Protein AF-0000000065831697 (afdb_homodimer)

Structure (mmCIF, N/CA/C/O backbone):
data_AF-0000000065831697-model_v1
#
loop_
_entity.id
_entity.type
_entity.pdbx_description
1 polymer 'CRISPR system Cmr subunit Cmr5'
#
loop_
_atom_site.group_PDB
_atom_site.id
_atom_site.type_symbol
_atom_site.label_atom_id
_atom_site.label_alt_id
_atom_site.label_comp_id
_atom_site.label_asym_id
_atom_site.label_entity_id
_atom_site.label_seq_id
_atom_site.pdbx_PDB_ins_code
_atom_site.Cartn_x
_atom_site.Cartn_y
_atom_site.Cartn_z
_atom_site.occupancy
_atom_site.B_iso_or_equiv
_atom_site.auth_seq_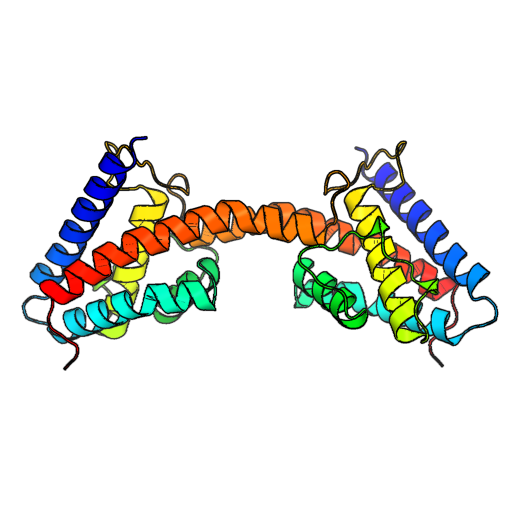id
_atom_site.auth_comp_id
_atom_site.auth_asym_id
_atom_site.auth_atom_id
_atom_site.pdbx_PDB_model_num
ATOM 1 N N . MET A 1 1 ? 15.953 -20.484 8.445 1 56.19 1 MET A N 1
ATOM 2 C CA . MET A 1 1 ? 15.938 -21.375 7.285 1 56.19 1 MET A CA 1
ATOM 3 C C . MET A 1 1 ? 17.141 -21.109 6.391 1 56.19 1 MET A C 1
ATOM 5 O O . MET A 1 1 ? 17.562 -19.969 6.211 1 56.19 1 MET A O 1
ATOM 9 N N . ASP A 1 2 ? 17.844 -22.297 5.938 1 73 2 ASP A N 1
ATOM 10 C CA . ASP A 1 2 ? 19.047 -22.203 5.113 1 73 2 ASP A CA 1
ATOM 11 C C . ASP A 1 2 ? 18.703 -21.797 3.686 1 73 2 ASP A C 1
ATOM 13 O O . ASP A 1 2 ? 17.75 -22.297 3.094 1 73 2 ASP A O 1
ATOM 17 N N . ILE A 1 3 ? 19.359 -20.781 3.199 1 73.94 3 ILE A N 1
ATOM 18 C CA . ILE A 1 3 ? 19.141 -20.219 1.869 1 73.94 3 ILE A CA 1
ATOM 19 C C . ILE A 1 3 ? 19.203 -21.344 0.826 1 73.94 3 ILE A C 1
ATOM 21 O O . ILE A 1 3 ? 18.438 -21.328 -0.142 1 73.94 3 ILE A O 1
ATOM 25 N N . ARG A 1 4 ? 20.016 -22.359 1.025 1 79 4 ARG A N 1
ATOM 26 C CA . ARG A 1 4 ? 20.141 -23.469 0.094 1 79 4 ARG A CA 1
ATOM 27 C C . ARG A 1 4 ? 18.891 -24.328 0.069 1 79 4 ARG A C 1
ATOM 29 O O . ARG A 1 4 ? 18.453 -24.766 -0.996 1 79 4 ARG A O 1
ATOM 36 N N . GLU A 1 5 ? 18.344 -24.438 1.179 1 81.12 5 GLU A N 1
ATOM 37 C CA . GLU A 1 5 ? 17.141 -25.25 1.291 1 81.12 5 GLU A CA 1
ATOM 38 C C . GLU A 1 5 ? 15.938 -24.578 0.621 1 81.12 5 GLU A C 1
ATOM 40 O O . GLU A 1 5 ? 15.164 -25.234 -0.076 1 81.12 5 GLU A O 1
ATOM 45 N N . ILE A 1 6 ? 15.789 -23.312 0.723 1 84.31 6 ILE A N 1
ATOM 46 C CA . ILE A 1 6 ? 14.664 -22.594 0.156 1 84.31 6 ILE A CA 1
ATOM 47 C C . ILE A 1 6 ? 14.773 -22.562 -1.366 1 84.31 6 ILE A C 1
ATOM 49 O O . ILE A 1 6 ? 13.773 -22.703 -2.072 1 84.31 6 ILE A O 1
ATOM 53 N N . GLU A 1 7 ? 16.078 -22.484 -1.872 1 89.56 7 GLU A N 1
ATOM 54 C CA . GLU A 1 7 ? 16.281 -22.5 -3.316 1 89.56 7 GLU A CA 1
ATOM 55 C C . GLU A 1 7 ? 15.906 -23.844 -3.926 1 89.56 7 GLU A C 1
ATOM 57 O O . GLU A 1 7 ? 15.32 -23.891 -5.008 1 89.56 7 GLU A O 1
ATOM 62 N N . GLN A 1 8 ? 16.188 -24.859 -3.223 1 91.44 8 GLN A N 1
ATOM 63 C CA . GLN A 1 8 ? 15.828 -26.203 -3.686 1 91.44 8 GLN A CA 1
ATOM 64 C C . GLN A 1 8 ? 14.312 -26.406 -3.686 1 91.44 8 GLN A C 1
ATOM 66 O O . GLN A 1 8 ? 13.766 -27.031 -4.594 1 91.44 8 GLN A O 1
ATOM 71 N N . GLU A 1 9 ? 13.711 -25.875 -2.699 1 90.69 9 GLU A N 1
ATOM 72 C CA . GLU A 1 9 ? 12.258 -25.984 -2.615 1 90.69 9 GLU A CA 1
ATOM 73 C C . GLU A 1 9 ? 11.586 -25.172 -3.725 1 90.69 9 GLU A C 1
ATOM 75 O O . GLU A 1 9 ? 10.594 -25.625 -4.309 1 90.69 9 GLU A O 1
ATOM 80 N N . ARG A 1 10 ? 12.164 -23.953 -4.027 1 93.81 10 ARG A N 1
ATOM 81 C CA . ARG A 1 10 ? 11.648 -23.141 -5.129 1 93.81 10 ARG A CA 1
ATOM 82 C C . ARG A 1 10 ? 11.773 -23.891 -6.457 1 93.81 10 ARG A C 1
ATOM 84 O O . ARG A 1 10 ? 10.82 -23.922 -7.242 1 93.81 10 ARG A O 1
ATOM 91 N N . ALA A 1 11 ? 12.891 -24.5 -6.574 1 95.38 11 ALA A N 1
ATOM 92 C CA . ALA A 1 11 ? 13.156 -25.25 -7.801 1 95.38 11 ALA A CA 1
ATOM 93 C C . ALA A 1 11 ? 12.203 -26.438 -7.934 1 95.38 11 ALA A C 1
ATOM 95 O O . ALA A 1 11 ? 11.633 -26.672 -9.008 1 95.38 11 ALA A O 1
ATOM 96 N N . SER A 1 12 ? 12.07 -27.125 -6.844 1 95.62 12 SER A N 1
ATOM 97 C CA . SER A 1 12 ? 11.195 -28.281 -6.832 1 95.62 12 SER A CA 1
ATOM 98 C C . SER A 1 12 ? 9.75 -27.891 -7.133 1 95.62 12 SER A C 1
ATOM 100 O O . SER A 1 12 ? 9.078 -28.547 -7.922 1 95.62 12 SER A O 1
ATOM 102 N N . PHE A 1 13 ? 9.266 -26.875 -6.531 1 95.75 13 PHE A N 1
ATOM 103 C CA . PHE A 1 13 ? 7.914 -26.391 -6.746 1 95.75 13 PHE A CA 1
ATOM 104 C C . PHE A 1 13 ? 7.715 -25.953 -8.195 1 95.75 13 PHE A C 1
ATOM 106 O O . PHE A 1 13 ? 6.746 -26.344 -8.844 1 95.75 13 PHE A O 1
ATOM 113 N N . ALA A 1 14 ? 8.648 -25.141 -8.68 1 97.44 14 ALA A N 1
ATOM 114 C CA . ALA A 1 14 ? 8.562 -24.609 -10.047 1 97.44 14 ALA A CA 1
ATOM 115 C C . ALA A 1 14 ? 8.578 -25.75 -11.07 1 97.44 14 ALA A C 1
ATOM 117 O O . ALA A 1 14 ? 7.816 -25.734 -12.031 1 97.44 14 ALA A O 1
ATOM 118 N N . PHE A 1 15 ? 9.445 -26.75 -10.852 1 97.75 15 PHE A N 1
ATOM 119 C CA . PHE A 1 15 ? 9.516 -27.891 -11.742 1 97.75 15 PHE A CA 1
ATOM 120 C C . PHE A 1 15 ? 8.18 -28.625 -11.773 1 97.75 15 PHE A C 1
ATOM 122 O O . PHE A 1 15 ? 7.691 -29 -12.852 1 97.75 15 PHE A O 1
ATOM 129 N N . LYS A 1 16 ? 7.668 -28.781 -10.625 1 97.56 16 LYS A N 1
ATOM 130 C CA . LYS A 1 16 ? 6.41 -29.516 -10.516 1 97.56 16 LYS A CA 1
ATOM 131 C C . LYS A 1 16 ? 5.289 -28.797 -11.266 1 97.56 16 LYS A C 1
ATOM 133 O O . LYS A 1 16 ? 4.574 -29.406 -12.062 1 97.56 16 LYS A O 1
ATOM 138 N N . VAL A 1 17 ? 5.109 -27.5 -11.062 1 97.75 17 VAL A N 1
ATOM 139 C CA . VAL A 1 17 ? 3.963 -26.797 -11.625 1 97.75 17 VAL A CA 1
ATOM 140 C C . VAL A 1 17 ? 4.129 -26.656 -13.141 1 97.75 17 VAL A C 1
ATOM 142 O O . VAL A 1 17 ? 3.154 -26.75 -13.891 1 97.75 17 VAL A O 1
ATOM 145 N N . VAL A 1 18 ? 5.344 -26.484 -13.625 1 98.38 18 VAL A N 1
ATOM 146 C CA . VAL A 1 18 ? 5.582 -26.359 -15.055 1 98.38 18 VAL A CA 1
ATOM 147 C C . VAL A 1 18 ? 5.398 -27.719 -15.727 1 98.38 18 VAL A C 1
ATOM 149 O O . VAL A 1 18 ? 4.836 -27.812 -16.828 1 98.38 18 VAL A O 1
ATOM 152 N N . SER A 1 19 ? 5.867 -28.781 -15.078 1 98.31 19 SER A N 1
ATOM 153 C CA . SER A 1 19 ? 5.66 -30.125 -15.602 1 98.31 19 SER A CA 1
ATOM 154 C C . SER A 1 19 ? 4.176 -30.453 -15.742 1 98.31 19 SER A C 1
ATOM 156 O O . SER A 1 19 ? 3.762 -31.078 -16.719 1 98.31 19 SER A O 1
ATOM 158 N N . ASP A 1 20 ? 3.4 -30.047 -14.766 1 97.69 20 ASP A N 1
ATOM 159 C CA . ASP A 1 20 ? 1.957 -30.25 -14.797 1 97.69 20 ASP A CA 1
ATOM 160 C C . ASP A 1 20 ? 1.33 -29.562 -16 1 97.69 20 ASP A C 1
ATOM 162 O O . ASP A 1 20 ? 0.447 -30.125 -16.656 1 97.69 20 ASP A O 1
ATOM 166 N N . ILE A 1 21 ? 1.755 -28.312 -16.297 1 97.5 21 ILE A N 1
ATOM 167 C CA . ILE A 1 21 ? 1.275 -27.578 -17.469 1 97.5 21 ILE A CA 1
ATOM 168 C C . ILE A 1 21 ? 1.62 -28.344 -18.734 1 97.5 21 ILE A C 1
ATOM 170 O O . ILE A 1 21 ? 0.776 -28.516 -19.625 1 97.5 21 ILE A O 1
ATOM 174 N N . LYS A 1 22 ? 2.82 -28.828 -18.797 1 97.38 22 LYS A N 1
ATOM 175 C CA . LYS A 1 22 ? 3.281 -29.562 -19.969 1 97.38 22 LYS A CA 1
ATOM 176 C C . LYS A 1 22 ? 2.434 -30.812 -20.203 1 97.38 22 LYS A C 1
ATOM 178 O O . LYS A 1 22 ? 1.992 -31.078 -21.328 1 97.38 22 LYS A O 1
ATOM 183 N N . ASP A 1 23 ? 2.217 -31.547 -19.141 1 97.12 23 ASP A N 1
ATOM 184 C CA . ASP A 1 23 ? 1.493 -32.812 -19.234 1 97.12 23 ASP A CA 1
ATOM 185 C C . ASP A 1 23 ? 0.022 -32.594 -19.562 1 97.12 23 ASP A C 1
ATOM 187 O O . ASP A 1 23 ? -0.524 -33.219 -20.469 1 97.12 23 ASP A O 1
ATOM 191 N N . LYS A 1 24 ? -0.625 -31.641 -18.938 1 95.88 24 LYS A N 1
ATOM 192 C CA . LYS A 1 24 ? -2.053 -31.375 -19.094 1 95.88 24 LYS A CA 1
ATOM 193 C C . LYS A 1 24 ? -2.352 -30.797 -20.469 1 95.88 24 LYS A C 1
ATOM 195 O O . LYS A 1 24 ? -3.416 -31.047 -21.047 1 95.88 24 LYS A O 1
ATOM 200 N N . TYR A 1 25 ? -1.412 -30.078 -20.938 1 96.19 25 TYR A N 1
ATOM 201 C CA . TYR A 1 25 ? -1.676 -29.359 -22.188 1 96.19 25 TYR A CA 1
ATOM 202 C C . TYR A 1 25 ? -0.688 -29.781 -23.281 1 96.19 25 TYR A C 1
ATOM 204 O O . TYR A 1 25 ? -0.25 -28.969 -24.078 1 96.19 25 TYR A O 1
ATOM 212 N N . SER A 1 26 ? -0.322 -31.047 -23.234 1 94.56 26 SER A N 1
ATOM 213 C CA . SER A 1 26 ? 0.618 -31.609 -24.203 1 94.56 26 SER A CA 1
ATOM 214 C C . SER A 1 26 ? 0.145 -31.391 -25.625 1 94.56 26 SER A C 1
ATOM 216 O O . SER A 1 26 ? 0.959 -31.219 -26.547 1 94.56 26 SER A O 1
ATOM 218 N N . GLN A 1 27 ? -1.206 -31.297 -25.797 1 92.19 27 GLN A N 1
ATOM 219 C CA . GLN A 1 27 ? -1.757 -31.156 -27.141 1 92.19 27 GLN A CA 1
ATOM 220 C C . GLN A 1 27 ? -2.236 -29.719 -27.391 1 92.19 27 GLN A C 1
ATOM 222 O O . GLN A 1 27 ? -2.689 -29.391 -28.484 1 92.19 27 GLN A O 1
ATOM 227 N N . ASN A 1 28 ? -2.27 -28.875 -26.406 1 92.44 28 ASN A N 1
ATOM 228 C CA . ASN A 1 28 ? -2.652 -27.484 -26.531 1 92.44 28 ASN A CA 1
ATOM 229 C C . ASN A 1 28 ? -1.45 -26.547 -26.359 1 92.44 28 ASN A C 1
ATOM 231 O O . ASN A 1 28 ? -1.272 -25.938 -25.312 1 92.44 28 ASN A O 1
ATOM 235 N N . LYS A 1 29 ? -0.778 -26.375 -27.391 1 94.12 29 LYS A N 1
ATOM 236 C CA . LYS A 1 29 ? 0.484 -25.641 -27.406 1 94.12 29 LYS A CA 1
ATOM 237 C C . LYS A 1 29 ? 0.257 -24.156 -27.141 1 94.12 29 LYS A C 1
ATOM 239 O O . LYS A 1 29 ? 1.158 -23.453 -26.672 1 94.12 29 LYS A O 1
ATOM 244 N N . LYS A 1 30 ? -0.946 -23.766 -27.406 1 95.94 30 LYS A N 1
ATOM 245 C CA . LYS A 1 30 ? -1.254 -22.359 -27.188 1 95.94 30 LYS A CA 1
ATOM 246 C C . LYS A 1 30 ? -1.233 -22 -25.703 1 95.94 30 LYS A C 1
ATOM 248 O O . LYS A 1 30 ? -0.708 -20.969 -25.328 1 95.94 30 LYS A O 1
ATOM 253 N N . VAL A 1 31 ? -1.773 -22.844 -24.859 1 96.81 31 VAL A N 1
ATOM 254 C CA . VAL A 1 31 ? -1.774 -22.625 -23.422 1 96.81 31 VAL A CA 1
ATOM 255 C C . VAL A 1 31 ? -0.34 -22.641 -22.891 1 96.81 31 VAL A C 1
ATOM 257 O O . VAL A 1 31 ? 0.041 -21.766 -22.109 1 96.81 31 VAL A O 1
ATOM 260 N N . GLN A 1 32 ? 0.455 -23.609 -23.344 1 97.62 32 GLN A N 1
ATOM 261 C CA . GLN A 1 32 ? 1.854 -23.688 -22.938 1 97.62 32 GLN A CA 1
ATOM 262 C C . GLN A 1 32 ? 2.607 -22.406 -23.312 1 97.62 32 GLN A C 1
ATOM 264 O O . GLN A 1 32 ? 3.346 -21.859 -22.5 1 97.62 32 GLN A O 1
ATOM 269 N N . GLY A 1 33 ? 2.371 -22.047 -24.594 1 96.62 33 GLY A N 1
ATOM 270 C CA . GLY A 1 33 ? 3.047 -20.844 -25.078 1 96.62 33 GLY A CA 1
ATOM 271 C C . GLY A 1 33 ? 2.68 -19.594 -24.297 1 96.62 33 GLY A C 1
ATOM 272 O O . GLY A 1 33 ? 3.553 -18.797 -23.953 1 96.62 33 GLY A O 1
ATOM 273 N N . LYS A 1 34 ? 1.441 -19.375 -24.047 1 96.69 34 LYS A N 1
ATOM 274 C CA . LYS A 1 34 ? 0.975 -18.219 -23.297 1 96.69 34 LYS A CA 1
ATOM 275 C C . LYS A 1 34 ? 1.506 -18.219 -21.875 1 96.69 34 LYS A C 1
ATOM 277 O O . LYS A 1 34 ? 1.949 -17.188 -21.359 1 96.69 34 LYS A O 1
ATOM 282 N N . TYR A 1 35 ? 1.473 -19.375 -21.172 1 97.69 35 TYR A N 1
ATOM 283 C CA . TYR A 1 35 ? 1.994 -19.484 -19.812 1 97.69 35 TYR A CA 1
ATOM 284 C C . TYR A 1 35 ? 3.469 -19.109 -19.75 1 97.69 35 TYR A C 1
ATOM 286 O O . TYR A 1 35 ? 3.891 -18.344 -18.891 1 97.69 35 TYR A O 1
ATOM 294 N N . SER A 1 36 ? 4.223 -19.672 -20.703 1 97.62 36 SER A N 1
ATOM 295 C CA . SER A 1 36 ? 5.648 -19.375 -20.766 1 97.62 36 SER A CA 1
ATOM 296 C C . SER A 1 36 ? 5.898 -17.891 -20.984 1 97.62 36 SER A C 1
ATOM 298 O O . SER A 1 36 ? 6.742 -17.281 -20.312 1 97.62 36 SER A O 1
ATOM 300 N N . SER A 1 37 ? 5.184 -17.281 -21.859 1 96.62 37 SER A N 1
ATOM 301 C CA . SER A 1 37 ? 5.324 -15.867 -22.172 1 96.62 37 SER A CA 1
ATOM 302 C C . SER A 1 37 ? 4.965 -15.008 -20.953 1 96.62 37 SER A C 1
ATOM 304 O O . SER A 1 37 ? 5.672 -14.047 -20.641 1 96.62 37 SER A O 1
ATOM 306 N N . TYR A 1 38 ? 3.885 -15.32 -20.312 1 96.56 38 TYR A N 1
ATOM 307 C CA . TYR A 1 38 ? 3.428 -14.531 -19.172 1 96.56 38 TYR A CA 1
ATOM 308 C C . TYR A 1 38 ? 4.367 -14.695 -17.984 1 96.56 38 TYR A C 1
ATOM 310 O O . TYR A 1 38 ? 4.641 -13.734 -17.266 1 96.56 38 TYR A O 1
ATOM 318 N N . ALA A 1 39 ? 4.871 -15.938 -17.734 1 97.19 39 ALA A N 1
ATOM 319 C CA . ALA A 1 39 ? 5.848 -16.188 -16.672 1 97.19 39 ALA A CA 1
ATOM 320 C C . ALA A 1 39 ? 7.113 -15.359 -16.906 1 97.19 39 ALA A C 1
ATOM 322 O O . ALA A 1 39 ? 7.719 -14.867 -15.953 1 97.19 39 ALA A O 1
ATOM 323 N N . GLU A 1 40 ? 7.477 -15.203 -18.125 1 95.88 40 GLU A N 1
ATOM 324 C CA . GLU A 1 40 ? 8.664 -14.438 -18.484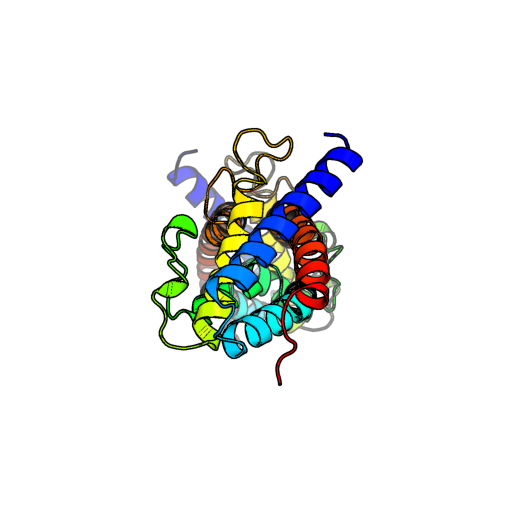 1 95.88 40 GLU A CA 1
ATOM 325 C C . GLU A 1 40 ? 8.477 -12.953 -18.203 1 95.88 40 GLU A C 1
ATOM 327 O O . GLU A 1 40 ? 9.406 -12.281 -17.75 1 95.88 40 GLU A O 1
ATOM 332 N N . LYS A 1 41 ? 7.328 -12.398 -18.391 1 94.31 41 LYS A N 1
ATOM 333 C CA . LYS A 1 41 ? 7.055 -10.969 -18.281 1 94.31 41 LYS A CA 1
ATOM 334 C C . LYS A 1 41 ? 6.684 -10.594 -16.844 1 94.31 41 LYS A C 1
ATOM 336 O O . LYS A 1 41 ? 6.867 -9.445 -16.438 1 94.31 41 LYS A O 1
ATOM 341 N N . ALA A 1 42 ? 6.223 -11.555 -16.062 1 95.06 42 ALA A N 1
ATOM 342 C CA . ALA A 1 42 ? 5.637 -11.297 -14.75 1 95.06 42 ALA A CA 1
ATOM 343 C C . ALA A 1 42 ? 6.625 -10.586 -13.836 1 95.06 42 ALA A C 1
ATOM 345 O O . ALA A 1 42 ? 6.277 -9.594 -13.188 1 95.06 42 ALA A O 1
ATOM 346 N N . PRO A 1 43 ? 7.953 -11.016 -13.758 1 93.62 43 PRO A N 1
ATOM 347 C CA . PRO A 1 43 ? 8.898 -10.297 -12.906 1 93.62 43 PRO A CA 1
ATOM 348 C C . PRO A 1 43 ? 9.016 -8.812 -13.266 1 93.62 43 PRO A C 1
ATOM 350 O O . PRO A 1 43 ? 9.016 -7.961 -12.375 1 93.62 43 PRO A O 1
ATOM 353 N N . THR A 1 44 ? 8.969 -8.523 -14.547 1 89.25 44 THR A N 1
ATOM 354 C CA . THR A 1 44 ? 9.078 -7.141 -15 1 89.25 44 THR A CA 1
ATOM 355 C C . THR A 1 44 ? 7.836 -6.344 -14.602 1 89.25 44 THR A C 1
ATOM 357 O O . THR A 1 44 ? 7.941 -5.199 -14.164 1 89.25 44 THR A O 1
ATOM 360 N N . ILE A 1 45 ? 6.621 -6.922 -14.695 1 86.81 45 ILE A N 1
ATOM 361 C CA . ILE A 1 45 ? 5.375 -6.27 -14.305 1 86.81 45 ILE A CA 1
ATOM 362 C C . ILE A 1 45 ? 5.387 -5.984 -12.805 1 86.81 45 ILE A C 1
ATOM 364 O O . ILE A 1 45 ? 5.043 -4.879 -12.375 1 86.81 45 ILE A O 1
ATOM 368 N N . ILE A 1 46 ? 5.91 -6.93 -12.031 1 88.31 46 ILE A N 1
ATOM 369 C CA . ILE A 1 46 ? 5.98 -6.766 -10.578 1 88.31 46 ILE A CA 1
ATOM 370 C C . ILE A 1 46 ? 6.941 -5.629 -10.242 1 88.31 46 ILE A C 1
ATOM 372 O O . ILE A 1 46 ? 6.641 -4.785 -9.391 1 88.31 46 ILE A O 1
ATOM 376 N N . LEU A 1 47 ? 8.109 -5.59 -10.906 1 78.75 47 LEU A N 1
ATOM 377 C CA . LEU A 1 47 ? 9.117 -4.574 -10.617 1 78.75 47 LEU A CA 1
ATOM 378 C C . LEU A 1 47 ? 8.609 -3.184 -10.984 1 78.75 47 LEU A C 1
ATOM 380 O O . LEU A 1 47 ? 8.922 -2.201 -10.312 1 78.75 47 LEU A O 1
ATOM 384 N N . ASN A 1 48 ? 7.707 -3.115 -11.992 1 76.62 48 ASN A N 1
ATOM 385 C CA . ASN A 1 48 ? 7.242 -1.826 -12.492 1 76.62 48 ASN A CA 1
ATOM 386 C C . ASN A 1 48 ? 5.988 -1.361 -11.758 1 76.62 48 ASN A C 1
ATOM 388 O O . ASN A 1 48 ? 5.789 -0.161 -11.562 1 76.62 48 ASN A O 1
ATOM 392 N N . ASN A 1 49 ? 5.164 -2.363 -11.32 1 73.44 49 ASN A N 1
ATOM 393 C CA . ASN A 1 49 ? 3.836 -1.99 -10.844 1 73.44 49 ASN A CA 1
ATOM 394 C C . ASN A 1 49 ? 3.605 -2.449 -9.406 1 73.44 49 ASN A C 1
ATOM 396 O O . ASN A 1 49 ? 2.656 -2.01 -8.758 1 73.44 49 ASN A O 1
ATOM 400 N N . GLY A 1 50 ? 4.414 -3.285 -8.875 1 79.44 50 GLY A N 1
ATOM 401 C CA . GLY A 1 50 ? 4.211 -3.846 -7.547 1 79.44 50 GLY A CA 1
ATOM 402 C C . GLY A 1 50 ? 3.475 -5.172 -7.566 1 79.44 50 GLY A C 1
ATOM 403 O O . GLY A 1 50 ? 2.748 -5.473 -8.516 1 79.44 50 GLY A O 1
ATOM 404 N N . LEU A 1 51 ? 3.697 -5.98 -6.523 1 88.19 51 LEU A N 1
ATOM 405 C CA . LEU A 1 51 ? 3.133 -7.324 -6.449 1 88.19 51 LEU A CA 1
ATOM 406 C C . LEU A 1 51 ? 1.61 -7.273 -6.391 1 88.19 51 LEU A C 1
ATOM 408 O O . LEU A 1 51 ? 0.932 -8 -7.113 1 88.19 51 LEU A O 1
ATOM 412 N N . GLY A 1 52 ? 1.067 -6.383 -5.504 1 86.75 52 GLY A N 1
ATOM 413 C CA . GLY A 1 52 ? -0.378 -6.273 -5.398 1 86.75 52 GLY A CA 1
ATOM 414 C C . GLY A 1 52 ? -1.048 -5.91 -6.711 1 86.75 52 GLY A C 1
ATOM 415 O O . GLY A 1 52 ? -2.029 -6.543 -7.109 1 86.75 52 GLY A O 1
ATOM 416 N N . ALA A 1 53 ? -0.496 -4.926 -7.434 1 80.5 53 ALA A N 1
ATOM 417 C CA . ALA A 1 53 ? -1.038 -4.488 -8.719 1 80.5 53 ALA A CA 1
ATOM 418 C C . ALA A 1 53 ? -0.942 -5.594 -9.758 1 80.5 53 ALA A C 1
ATOM 420 O O . ALA A 1 53 ? -1.854 -5.773 -10.57 1 80.5 53 ALA A O 1
ATOM 421 N N . THR A 1 54 ? 0.15 -6.297 -9.781 1 89.25 54 THR A N 1
ATOM 422 C CA . THR A 1 54 ? 0.347 -7.391 -10.727 1 89.25 54 THR A CA 1
ATOM 423 C C . THR A 1 54 ? -0.667 -8.508 -10.484 1 89.25 54 THR A C 1
ATOM 425 O O . THR A 1 54 ? -1.296 -8.992 -11.422 1 89.25 54 THR A O 1
ATOM 428 N N . LEU A 1 55 ? -0.89 -8.906 -9.195 1 93.88 55 LEU A N 1
ATOM 429 C CA . LEU A 1 55 ? -1.881 -9.922 -8.852 1 93.88 55 LEU A CA 1
ATOM 430 C C . LEU A 1 55 ? -3.283 -9.461 -9.242 1 93.88 55 LEU A C 1
ATOM 432 O O . LEU A 1 55 ? -4.074 -10.25 -9.766 1 93.88 55 LEU A O 1
ATOM 436 N N . ALA A 1 56 ? -3.545 -8.195 -9.031 1 86.5 56 ALA A N 1
ATOM 437 C CA . ALA A 1 56 ? -4.832 -7.633 -9.43 1 86.5 56 ALA A CA 1
ATOM 438 C C . ALA A 1 56 ? -5.004 -7.691 -10.945 1 86.5 56 ALA A C 1
ATOM 440 O O . ALA A 1 56 ? -6.102 -7.957 -11.438 1 86.5 56 ALA A O 1
ATOM 441 N N . PHE A 1 57 ? -3.973 -7.434 -11.672 1 87.62 57 PHE A N 1
ATOM 442 C CA . PHE A 1 57 ? -3.998 -7.504 -13.125 1 87.62 57 PHE A CA 1
ATOM 443 C C . PHE A 1 57 ? -4.324 -8.914 -13.594 1 87.62 57 PHE A C 1
ATOM 445 O O . PHE A 1 57 ? -5.188 -9.109 -14.453 1 87.62 57 PHE A O 1
ATOM 452 N N . PHE A 1 58 ? -3.586 -9.93 -13 1 94.12 58 PHE A N 1
ATOM 453 C CA . PHE A 1 58 ? -3.873 -11.312 -13.359 1 94.12 58 PHE A CA 1
ATOM 454 C C . PHE A 1 58 ? -5.34 -11.648 -13.102 1 94.12 58 PHE A C 1
ATOM 456 O O . PHE A 1 58 ? -5.996 -12.258 -13.945 1 94.12 58 PHE A O 1
ATOM 463 N N . LEU A 1 59 ? -5.848 -11.188 -12 1 92.31 59 LEU A N 1
ATOM 464 C CA . LEU A 1 59 ? -7.23 -11.477 -11.625 1 92.31 59 LEU A CA 1
ATOM 465 C C . LEU A 1 59 ? -8.203 -10.789 -12.57 1 92.31 59 LEU A C 1
ATOM 467 O O . LEU A 1 59 ? -9.281 -11.32 -12.852 1 92.31 59 LEU A O 1
ATOM 471 N N . SER A 1 60 ? -7.828 -9.57 -13 1 88.5 60 SER A N 1
ATOM 472 C CA . SER A 1 60 ? -8.695 -8.836 -13.914 1 88.5 60 SER A CA 1
ATOM 473 C C . SER A 1 60 ? -8.875 -9.594 -15.227 1 88.5 60 SER A C 1
ATOM 475 O O . SER A 1 60 ? -9.938 -9.508 -15.859 1 88.5 60 SER A O 1
ATOM 477 N N . LYS A 1 61 ? -7.836 -10.367 -15.625 1 91.25 61 LYS A N 1
ATOM 478 C CA . LYS A 1 61 ? -7.926 -11.188 -16.828 1 91.25 61 LYS A CA 1
ATOM 479 C C . LYS A 1 61 ? -8.891 -12.352 -16.625 1 91.25 61 LYS A C 1
ATOM 481 O O . LYS A 1 61 ? -9.352 -12.953 -17.594 1 91.25 61 LYS A O 1
ATOM 486 N N . LEU A 1 62 ? -9.148 -12.703 -15.359 1 91.62 62 LEU A N 1
ATOM 487 C CA . LEU A 1 62 ? -10.047 -13.805 -15.016 1 91.62 62 LEU A CA 1
ATOM 488 C C . LEU A 1 62 ? -11.453 -13.297 -14.734 1 91.62 62 LEU A C 1
ATOM 490 O O . LEU A 1 62 ? -12.359 -14.086 -14.453 1 91.62 62 LEU A O 1
ATOM 494 N N . GLU A 1 63 ? -11.68 -12.023 -14.844 1 82.56 63 GLU A N 1
ATOM 495 C CA . GLU A 1 63 ? -12.961 -11.383 -14.562 1 82.56 63 GLU A CA 1
ATOM 496 C C . GLU A 1 63 ? -13.508 -11.805 -13.203 1 82.56 63 GLU A C 1
ATOM 498 O O . GLU A 1 63 ? -14.688 -12.117 -13.07 1 82.56 63 GLU A O 1
ATOM 503 N N . LYS A 1 64 ? -12.586 -11.953 -12.211 1 77.62 64 LYS A N 1
ATOM 504 C CA . LYS A 1 64 ? -12.945 -12.273 -10.828 1 77.62 64 LYS A CA 1
ATOM 505 C C . LYS A 1 64 ? -12.82 -11.039 -9.93 1 77.62 64 LYS A C 1
ATOM 507 O O . LYS A 1 64 ? -11.992 -10.164 -10.188 1 77.62 64 LYS A O 1
ATOM 512 N N . PRO A 1 65 ? -13.68 -11.086 -8.93 1 77.12 65 PRO A N 1
ATOM 513 C CA . PRO A 1 65 ? -13.578 -9.961 -8 1 77.12 65 PRO A CA 1
ATOM 514 C C . PRO A 1 65 ? -12.336 -10.031 -7.117 1 77.12 65 PRO A C 1
ATOM 516 O O . PRO A 1 65 ? -11.922 -11.125 -6.711 1 77.12 65 PRO A O 1
ATOM 519 N N . ILE A 1 66 ? -11.734 -8.93 -6.801 1 74.44 66 ILE A N 1
ATOM 520 C CA . ILE A 1 66 ? -10.508 -8.797 -6.016 1 74.44 66 ILE A CA 1
ATOM 521 C C . ILE A 1 66 ? -10.828 -8.977 -4.535 1 74.44 66 ILE A C 1
ATOM 523 O O . ILE A 1 66 ? -10.047 -9.57 -3.789 1 74.44 66 ILE A O 1
ATOM 527 N N . ASP A 1 67 ? -11.961 -8.586 -4.012 1 71.19 67 ASP A N 1
ATOM 528 C CA . ASP A 1 67 ? -12.273 -8.445 -2.594 1 71.19 67 ASP A CA 1
ATOM 529 C C . ASP A 1 67 ? -12.539 -9.805 -1.952 1 71.19 67 ASP A C 1
ATOM 531 O O . ASP A 1 67 ? -12.406 -9.961 -0.736 1 71.19 67 ASP A O 1
ATOM 535 N N . ASP A 1 68 ? -12.883 -10.773 -2.705 1 77 68 ASP A N 1
ATOM 536 C CA . ASP A 1 68 ? -13.164 -12.078 -2.119 1 77 68 ASP A CA 1
ATOM 537 C C . ASP A 1 68 ? -12.367 -13.172 -2.814 1 77 68 ASP A C 1
ATOM 539 O O . ASP A 1 68 ? -12.812 -14.32 -2.889 1 77 68 ASP A O 1
ATOM 543 N N . VAL A 1 69 ? -11.242 -12.828 -3.17 1 84.19 69 VAL A N 1
ATOM 544 C CA . VAL A 1 69 ? -10.484 -13.781 -3.973 1 84.19 69 VAL A CA 1
ATOM 545 C C . VAL A 1 69 ? -9.867 -14.844 -3.068 1 84.19 69 VAL A C 1
ATOM 547 O O . VAL A 1 69 ? -9.414 -14.539 -1.961 1 84.19 69 VAL A O 1
ATOM 550 N N . ASP A 1 70 ? -9.953 -16.047 -3.447 1 93 70 ASP A N 1
ATOM 551 C CA . ASP A 1 70 ? -9.266 -17.203 -2.891 1 93 70 ASP A CA 1
ATOM 552 C C . ASP A 1 70 ? -8.562 -18 -3.986 1 93 70 ASP A C 1
ATOM 554 O O . ASP A 1 70 ? -9.211 -18.656 -4.801 1 93 70 ASP A O 1
ATOM 558 N N . TYR A 1 71 ? -7.238 -17.953 -3.949 1 95.12 71 TYR A N 1
ATOM 559 C CA . TYR A 1 71 ? -6.48 -18.594 -5.008 1 95.12 71 TYR A CA 1
ATOM 560 C C . TYR A 1 71 ? -6.805 -20.094 -5.074 1 95.12 71 TYR A C 1
ATOM 562 O O . TYR A 1 71 ? -6.699 -20.703 -6.137 1 95.12 71 TYR A O 1
ATOM 570 N N . LYS A 1 72 ? -7.309 -20.734 -4.012 1 94.94 72 LYS A N 1
ATOM 571 C CA . LYS A 1 72 ? -7.633 -22.156 -3.953 1 94.94 72 LYS A CA 1
ATOM 572 C C . LYS A 1 72 ? -8.891 -22.469 -4.766 1 94.94 72 LYS A C 1
ATOM 574 O O . LYS A 1 72 ? -9.047 -23.578 -5.266 1 94.94 72 LYS A O 1
ATOM 579 N N . SER A 1 73 ? -9.695 -21.484 -4.887 1 93.56 73 SER A N 1
ATOM 580 C CA . SER A 1 73 ? -10.977 -21.672 -5.57 1 93.56 73 SER A CA 1
ATOM 581 C C . SER A 1 73 ? -10.836 -21.453 -7.07 1 93.56 73 SER A C 1
ATOM 583 O O . SER A 1 73 ? -11.766 -21.734 -7.832 1 93.56 73 SER A O 1
ATOM 585 N N . ILE A 1 74 ? -9.703 -21 -7.555 1 93.94 74 ILE A N 1
ATOM 586 C CA . ILE A 1 74 ? -9.484 -20.766 -8.977 1 93.94 74 ILE A CA 1
ATOM 587 C C . ILE A 1 74 ? -9.227 -22.094 -9.688 1 93.94 74 ILE A C 1
ATOM 589 O O . ILE A 1 74 ? -8.328 -22.844 -9.297 1 93.94 74 ILE A O 1
ATOM 593 N N . ASN A 1 75 ? -10.07 -22.375 -10.633 1 95.12 75 ASN A N 1
ATOM 594 C CA . ASN A 1 75 ? -9.906 -23.562 -11.484 1 95.12 75 ASN A CA 1
ATOM 595 C C . ASN A 1 75 ? -9.5 -23.172 -12.906 1 95.12 75 ASN A C 1
ATOM 597 O O . ASN A 1 75 ? -10.359 -22.953 -13.758 1 95.12 75 ASN A O 1
ATOM 601 N N . PRO A 1 76 ? -8.148 -23.188 -13.219 1 96.62 76 PRO A N 1
ATOM 602 C CA . PRO A 1 76 ? -7.668 -22.719 -14.523 1 96.62 76 PRO A CA 1
ATOM 603 C C . PRO A 1 76 ? -8.32 -23.438 -15.695 1 96.62 76 PRO A C 1
ATOM 605 O O . PRO A 1 76 ? -8.625 -22.812 -16.719 1 96.62 76 PRO A O 1
ATOM 608 N N . GLU A 1 77 ? -8.688 -24.672 -15.523 1 94.38 77 GLU A N 1
ATOM 609 C CA . GLU A 1 77 ? -9.195 -25.516 -16.609 1 94.38 77 GLU A CA 1
ATOM 610 C C . GLU A 1 77 ? -10.633 -25.156 -16.953 1 94.38 77 GLU A C 1
ATOM 612 O O . GLU A 1 77 ? -11.148 -25.562 -18 1 94.38 77 GLU A O 1
ATOM 617 N N . SER A 1 78 ? -11.273 -24.391 -16.125 1 94.56 78 SER A N 1
ATOM 618 C CA . SER A 1 78 ? -12.664 -24 -16.344 1 94.56 78 SER A CA 1
ATOM 619 C C . SER A 1 78 ? -12.766 -22.844 -17.328 1 94.56 78 SER A C 1
ATOM 621 O O . SER A 1 78 ? -13.844 -22.547 -17.828 1 94.56 78 SER A O 1
ATOM 623 N N . PHE A 1 79 ? -11.617 -22.234 -17.656 1 94.5 79 PHE A N 1
ATOM 624 C CA . PHE A 1 79 ? -11.633 -21.109 -18.578 1 94.5 79 PHE A CA 1
ATOM 625 C C . PHE A 1 79 ? -11.594 -21.578 -20.016 1 94.5 79 PHE A C 1
ATOM 627 O O . PHE A 1 79 ? -11.07 -22.656 -20.312 1 94.5 79 PHE A O 1
ATOM 634 N N . GLY A 1 80 ? -12.141 -20.859 -20.953 1 87.44 80 GLY A N 1
ATOM 635 C CA . GLY A 1 80 ? -12.391 -21.328 -22.312 1 87.44 80 GLY A CA 1
ATOM 636 C C . GLY A 1 80 ? -11.289 -20.938 -23.281 1 87.44 80 GLY A C 1
ATOM 637 O O . GLY A 1 80 ? -11.266 -21.422 -24.422 1 87.44 80 GLY A O 1
ATOM 638 N N . ASN A 1 81 ? -10.438 -20.031 -22.922 1 94.38 81 ASN A N 1
ATOM 639 C CA . ASN A 1 81 ? -9.391 -19.609 -23.859 1 94.38 81 ASN A CA 1
ATOM 640 C C . ASN A 1 81 ? -8.008 -19.734 -23.219 1 94.38 81 ASN A C 1
ATOM 642 O O . ASN A 1 81 ? -7.871 -19.672 -22 1 94.38 81 ASN A O 1
ATOM 646 N N . ALA A 1 82 ? -6.98 -19.859 -24.047 1 96.19 82 ALA A N 1
ATOM 647 C CA . ALA A 1 82 ? -5.605 -20.125 -23.641 1 96.19 82 ALA A CA 1
ATOM 648 C C . ALA A 1 82 ? -5.051 -19 -22.781 1 96.19 82 ALA A C 1
ATOM 650 O O . ALA A 1 82 ? -4.281 -19.25 -21.844 1 96.19 82 ALA A O 1
ATOM 651 N N . GLU A 1 83 ? -5.48 -17.766 -23.094 1 96.19 83 GLU A N 1
ATOM 652 C CA . GLU A 1 83 ? -5 -16.609 -22.344 1 96.19 83 GLU A CA 1
ATOM 653 C C . GLU A 1 83 ? -5.457 -16.656 -20.891 1 96.19 83 GLU A C 1
ATOM 655 O O . GLU A 1 83 ? -4.641 -16.531 -19.984 1 96.19 83 GLU A O 1
ATOM 660 N N . ASN A 1 84 ? -6.738 -16.828 -20.734 1 97.06 84 ASN A N 1
ATOM 661 C CA . ASN A 1 84 ? -7.293 -16.859 -19.391 1 97.06 84 ASN A CA 1
ATOM 662 C C . ASN A 1 84 ? -6.77 -18.062 -18.594 1 97.06 84 ASN A C 1
ATOM 664 O O . ASN A 1 84 ? -6.504 -17.953 -17.391 1 97.06 84 ASN A O 1
ATOM 668 N N . ILE A 1 85 ? -6.602 -19.188 -19.234 1 97.5 85 ILE A N 1
ATOM 669 C CA . ILE A 1 85 ? -6.074 -20.391 -18.594 1 97.5 85 ILE A CA 1
ATOM 670 C C . ILE A 1 85 ? -4.652 -20.125 -18.094 1 97.5 85 ILE A C 1
ATOM 672 O O . ILE A 1 85 ? -4.324 -20.438 -16.938 1 97.5 85 ILE A O 1
ATOM 676 N N . ALA A 1 86 ? -3.832 -19.547 -18.922 1 97.56 86 ALA A N 1
ATOM 677 C CA . ALA A 1 86 ? -2.441 -19.266 -18.578 1 97.56 86 ALA A CA 1
ATOM 678 C C . ALA A 1 86 ? -2.355 -18.312 -17.391 1 97.56 86 ALA A C 1
ATOM 680 O O . ALA A 1 86 ? -1.595 -18.547 -16.453 1 97.56 86 ALA A O 1
ATOM 681 N N . TYR A 1 87 ? -3.17 -17.234 -17.422 1 97.38 87 TYR A N 1
ATOM 682 C CA . TYR A 1 87 ? -3.178 -16.297 -16.312 1 97.38 87 TYR A CA 1
ATOM 683 C C . TYR A 1 87 ? -3.691 -16.953 -15.031 1 97.38 87 TYR A C 1
ATOM 685 O O . TYR A 1 87 ? -3.205 -16.672 -13.938 1 97.38 87 TYR A O 1
ATOM 693 N N . ALA A 1 88 ? -4.723 -17.75 -15.117 1 97.19 88 ALA A N 1
ATOM 694 C CA . ALA A 1 88 ? -5.273 -18.453 -13.961 1 97.19 88 ALA A CA 1
ATOM 695 C C . ALA A 1 88 ? -4.223 -19.359 -13.312 1 97.19 88 ALA A C 1
ATOM 697 O O . ALA A 1 88 ? -4.078 -19.359 -12.086 1 97.19 88 ALA A O 1
ATOM 698 N N . PHE A 1 89 ? -3.473 -20.094 -14.109 1 98.25 89 PHE A N 1
ATOM 699 C CA . PHE A 1 89 ? -2.412 -20.938 -13.578 1 98.25 89 PHE A CA 1
ATOM 700 C C . PHE A 1 89 ? -1.321 -20.094 -12.93 1 98.25 89 PHE A C 1
ATOM 702 O O . PHE A 1 89 ? -0.865 -20.406 -11.828 1 98.25 89 PHE A O 1
ATOM 709 N N . LEU A 1 90 ? -0.915 -19.078 -13.633 1 98.06 90 LEU A N 1
ATOM 710 C CA . LEU A 1 90 ? 0.152 -18.234 -13.102 1 98.06 90 LEU A CA 1
ATOM 711 C C . LEU A 1 90 ? -0.251 -17.641 -11.758 1 98.06 90 LEU A C 1
ATOM 713 O O . LEU A 1 90 ? 0.533 -17.656 -10.805 1 98.06 90 LEU A O 1
ATOM 717 N N . TYR A 1 91 ? -1.472 -17.047 -11.609 1 97.19 91 TYR A N 1
ATOM 718 C CA . TYR A 1 91 ? -1.991 -16.531 -10.352 1 97.19 91 TYR A CA 1
ATOM 719 C C . TYR A 1 91 ? -1.989 -17.609 -9.273 1 97.19 91 TYR A C 1
ATOM 721 O O . TYR A 1 91 ? -1.541 -17.359 -8.148 1 97.19 91 TYR A O 1
ATOM 729 N N . LYS A 1 92 ? -2.484 -18.766 -9.602 1 97.38 92 LYS A N 1
ATOM 730 C CA . LYS A 1 92 ? -2.615 -19.859 -8.641 1 97.38 92 LYS A CA 1
ATOM 731 C C . LYS A 1 92 ? -1.248 -20.359 -8.18 1 97.38 92 LYS A C 1
ATOM 733 O O . LYS A 1 92 ? -1.034 -20.594 -6.992 1 97.38 92 LYS A O 1
ATOM 738 N N . HIS A 1 93 ? -0.316 -20.594 -9.102 1 97.94 93 HIS A N 1
ATOM 739 C CA . HIS A 1 93 ? 1.018 -21.078 -8.758 1 97.94 93 HIS A CA 1
ATOM 740 C C . HIS A 1 93 ? 1.749 -20.078 -7.867 1 97.94 93 HIS A C 1
ATOM 742 O O . HIS A 1 93 ? 2.301 -20.453 -6.832 1 97.94 93 HIS A O 1
ATOM 748 N N . LEU A 1 94 ? 1.684 -18.797 -8.305 1 97.69 94 LEU A N 1
ATOM 749 C CA . LEU A 1 94 ? 2.324 -17.75 -7.523 1 97.69 94 LEU A CA 1
ATOM 750 C C . LEU A 1 94 ? 1.687 -17.641 -6.141 1 97.69 94 LEU A C 1
ATOM 752 O O . LEU A 1 94 ? 2.391 -17.562 -5.133 1 97.69 94 LEU A O 1
ATOM 756 N N . SER A 1 95 ? 0.395 -17.625 -6.066 1 97 95 SER A N 1
ATOM 757 C CA . SER A 1 95 ? -0.337 -17.484 -4.812 1 97 95 SER A CA 1
ATOM 758 C C . SER A 1 95 ? -0.11 -18.703 -3.904 1 97 95 SER A C 1
ATOM 760 O O . SER A 1 95 ? 0.042 -18.547 -2.691 1 97 95 SER A O 1
ATOM 762 N N . THR A 1 96 ? -0.06 -19.891 -4.469 1 96.19 96 THR A N 1
ATOM 763 C CA . THR A 1 96 ? 0.186 -21.094 -3.688 1 96.19 96 THR A CA 1
ATOM 764 C C . THR A 1 96 ? 1.557 -21.031 -3.018 1 96.19 96 THR A C 1
ATOM 766 O O . THR A 1 96 ? 1.68 -21.297 -1.819 1 96.19 96 THR A O 1
ATOM 769 N N . TRP A 1 97 ? 2.555 -20.688 -3.777 1 95.94 97 TRP A N 1
ATOM 770 C CA . TRP A 1 97 ? 3.898 -20.594 -3.219 1 95.94 97 TRP A CA 1
ATOM 771 C C . TRP A 1 97 ? 3.941 -19.578 -2.082 1 95.94 97 TRP A C 1
ATOM 773 O O . TRP A 1 97 ? 4.461 -19.859 -1.002 1 95.94 97 TRP A O 1
ATOM 783 N N . LEU A 1 98 ? 3.377 -18.391 -2.344 1 94.56 98 LEU A N 1
ATOM 784 C CA . LEU A 1 98 ? 3.453 -17.312 -1.366 1 94.56 98 LEU A CA 1
ATOM 785 C C . LEU A 1 98 ? 2.639 -17.641 -0.121 1 94.56 98 LEU A C 1
ATOM 787 O O . LEU A 1 98 ? 3.004 -17.25 0.989 1 94.56 98 LEU A O 1
ATOM 791 N N . ALA A 1 99 ? 1.571 -18.406 -0.292 1 93.56 99 ALA A N 1
ATOM 792 C CA . ALA A 1 99 ? 0.663 -18.688 0.818 1 93.56 99 ALA A CA 1
ATOM 793 C C . ALA A 1 99 ? 1.107 -19.922 1.596 1 93.56 99 ALA A C 1
ATOM 795 O O . ALA A 1 99 ? 0.922 -20 2.812 1 93.56 99 ALA A O 1
ATOM 796 N N . GLU A 1 100 ? 1.732 -20.891 0.82 1 92.12 100 GLU A N 1
ATOM 797 C CA . GLU A 1 100 ? 1.881 -22.203 1.438 1 92.12 100 GLU A CA 1
ATOM 798 C C . GLU A 1 100 ? 3.301 -22.75 1.268 1 92.12 100 GLU A C 1
ATOM 800 O O . GLU A 1 100 ? 3.697 -23.688 1.943 1 92.12 100 GLU A O 1
ATOM 805 N N . GLY A 1 101 ? 4.078 -22.141 0.415 1 90.94 101 GLY A N 1
ATOM 806 C CA . GLY A 1 101 ? 5.355 -22.734 0.052 1 90.94 101 GLY A CA 1
ATOM 807 C C . GLY A 1 101 ? 5.219 -24.016 -0.732 1 90.94 101 GLY A C 1
ATOM 808 O O . GLY A 1 101 ? 4.375 -24.125 -1.627 1 90.94 101 GLY A O 1
ATOM 809 N N . ASN A 1 102 ? 6.117 -24.906 -0.423 1 88.06 102 ASN A N 1
ATOM 810 C CA . ASN A 1 102 ? 6.121 -26.188 -1.129 1 88.06 102 ASN A CA 1
ATOM 811 C C . ASN A 1 102 ? 5.293 -27.234 -0.392 1 88.06 102 ASN A C 1
ATOM 813 O O . ASN A 1 102 ? 5.641 -28.406 -0.388 1 88.06 102 ASN A O 1
ATOM 817 N N . GLY A 1 103 ? 4.301 -26.688 0.321 1 79.12 103 GLY A N 1
ATOM 818 C CA . GLY A 1 103 ? 3.426 -27.594 1.035 1 79.12 103 GLY A CA 1
ATOM 819 C C . GLY A 1 103 ? 3.732 -27.688 2.518 1 79.12 103 GLY A C 1
ATOM 820 O O . GLY A 1 103 ? 4.504 -26.875 3.045 1 79.12 103 GLY A O 1
ATOM 821 N N . LYS A 1 104 ? 3.145 -28.531 3.258 1 70.44 104 LYS A N 1
ATOM 822 C CA . LYS A 1 104 ? 3.125 -28.625 4.715 1 70.44 104 LYS A CA 1
ATOM 823 C C . LYS A 1 104 ? 4.508 -28.969 5.258 1 70.44 104 LYS A C 1
ATOM 825 O O . LYS A 1 104 ? 4.871 -28.547 6.359 1 70.44 104 LYS A O 1
ATOM 830 N N . ASP A 1 105 ? 5.242 -29.672 4.527 1 68.94 105 ASP A N 1
ATOM 831 C CA . ASP A 1 105 ? 6.527 -30.141 5.051 1 68.94 105 ASP A CA 1
ATOM 832 C C . ASP A 1 105 ? 7.66 -29.219 4.598 1 68.94 105 ASP A C 1
ATOM 834 O O . ASP A 1 105 ? 8.836 -29.516 4.805 1 68.94 105 ASP A O 1
ATOM 838 N N . SER A 1 106 ? 7.23 -28.094 4.062 1 74.69 106 SER A N 1
ATOM 839 C CA . SER A 1 106 ? 8.242 -27.203 3.51 1 74.69 106 SER A CA 1
ATOM 840 C C . SER A 1 106 ? 8.891 -26.359 4.605 1 74.69 106 SER A C 1
ATOM 842 O O . SER A 1 106 ? 8.242 -26.016 5.598 1 74.69 106 SER A O 1
ATOM 844 N N . ALA A 1 107 ? 10.141 -26.234 4.477 1 73.06 107 ALA A N 1
ATOM 845 C CA . ALA A 1 107 ? 10.844 -25.312 5.355 1 73.06 107 ALA A CA 1
ATOM 846 C C . ALA A 1 107 ? 10.312 -23.891 5.203 1 73.06 107 ALA A C 1
ATOM 848 O O . ALA A 1 107 ? 10.328 -23.109 6.16 1 73.06 107 ALA A O 1
ATOM 849 N N . PHE A 1 108 ? 9.812 -23.641 4.016 1 76.44 108 PHE A N 1
ATOM 850 C CA . PHE A 1 108 ? 9.156 -22.375 3.727 1 76.44 108 PHE A CA 1
ATOM 851 C C . PHE A 1 108 ? 7.645 -22.516 3.824 1 76.44 108 PHE A C 1
ATOM 853 O O . PHE A 1 108 ? 7.027 -23.219 3.023 1 76.44 108 PHE A O 1
ATOM 860 N N . SER A 1 109 ? 7.062 -22 4.82 1 78.19 109 SER A N 1
ATOM 861 C CA . SER A 1 109 ? 5.648 -22.219 5.105 1 78.19 109 SER A CA 1
ATOM 862 C C . SER A 1 109 ? 4.781 -21.156 4.434 1 78.19 109 SER A C 1
ATOM 864 O O . SER A 1 109 ? 3.59 -21.047 4.734 1 78.19 109 SER A O 1
ATOM 866 N N . GLY A 1 110 ? 5.324 -20.391 3.521 1 84.5 110 GLY A N 1
ATOM 867 C CA . GLY A 1 110 ? 4.574 -19.312 2.91 1 84.5 110 GLY A CA 1
ATOM 868 C C . GLY A 1 110 ? 4.66 -18.016 3.689 1 84.5 110 GLY A C 1
ATOM 869 O O . GLY A 1 110 ? 5.262 -17.969 4.766 1 84.5 110 GLY A O 1
ATOM 870 N N . LEU A 1 111 ? 4.148 -17.047 3.078 1 85.25 111 LEU A N 1
ATOM 871 C CA . LEU A 1 111 ? 4.305 -15.727 3.662 1 85.25 111 LEU A CA 1
ATOM 872 C C . LEU A 1 111 ? 2.953 -15.148 4.074 1 85.25 111 LEU A C 1
ATOM 874 O O . LEU A 1 111 ? 2.893 -14.18 4.836 1 85.25 111 LEU A O 1
ATOM 878 N N . THR A 1 112 ? 1.862 -15.797 3.641 1 86.06 112 THR A N 1
ATOM 879 C CA . THR A 1 112 ? 0.573 -15.141 3.842 1 86.06 112 THR A CA 1
ATOM 880 C C . THR A 1 112 ? -0.357 -16.031 4.668 1 86.06 112 THR A C 1
ATOM 882 O O . THR A 1 112 ? -1.58 -15.914 4.566 1 86.06 112 THR A O 1
ATOM 885 N N . ASN A 1 113 ? 0.215 -16.984 5.418 1 81.56 113 ASN A N 1
ATOM 886 C CA . ASN A 1 113 ? -0.501 -17.828 6.367 1 81.56 113 ASN A CA 1
ATOM 887 C C . ASN A 1 113 ? -1.703 -18.516 5.719 1 81.56 113 ASN A C 1
ATOM 889 O O . ASN A 1 113 ? -2.793 -18.531 6.293 1 81.56 113 ASN A O 1
ATOM 893 N N . GLY A 1 114 ? -1.498 -18.891 4.465 1 88.69 114 GLY A N 1
ATOM 894 C CA . GLY A 1 114 ? -2.537 -19.625 3.764 1 88.69 114 GLY A CA 1
ATOM 895 C C . GLY A 1 114 ? -3.604 -18.734 3.162 1 88.69 114 GLY A C 1
ATOM 896 O O . GLY A 1 114 ? -4.531 -19.203 2.51 1 88.69 114 GLY A O 1
ATOM 897 N N . GLU A 1 115 ? -3.521 -17.406 3.4 1 89.56 115 GLU A N 1
ATOM 898 C CA . GLU A 1 115 ? -4.438 -16.438 2.803 1 89.56 115 GLU A CA 1
ATOM 899 C C . GLU A 1 115 ? -4.016 -16.094 1.38 1 89.56 115 GLU A C 1
ATOM 901 O O . GLU A 1 115 ? -2.836 -16.203 1.031 1 89.56 115 GLU A O 1
ATOM 906 N N . ASP A 1 116 ? -5.02 -15.727 0.624 1 94.31 116 ASP A N 1
ATOM 907 C CA . ASP A 1 116 ? -4.684 -15.219 -0.703 1 94.31 116 ASP A CA 1
ATOM 908 C C . ASP A 1 116 ? -3.725 -14.031 -0.611 1 94.31 116 ASP A C 1
ATOM 910 O O . ASP A 1 116 ? -3.982 -13.07 0.118 1 94.31 116 ASP A O 1
ATOM 914 N N . PRO A 1 117 ? -2.641 -14.188 -1.326 1 91.88 117 PRO A N 1
ATOM 915 C CA . PRO A 1 117 ? -1.613 -13.148 -1.193 1 91.88 117 PRO A CA 1
ATOM 916 C C . PRO A 1 117 ? -2.141 -11.75 -1.515 1 91.88 117 PRO A C 1
ATOM 918 O O . PRO A 1 117 ? -1.737 -10.773 -0.877 1 91.88 117 PRO A O 1
ATOM 921 N N . LEU A 1 118 ? -3.033 -11.617 -2.52 1 90.69 118 LEU A N 1
ATOM 922 C CA . LEU A 1 118 ? -3.59 -10.305 -2.826 1 90.69 118 LEU A CA 1
ATOM 923 C C . LEU A 1 118 ? -4.398 -9.773 -1.65 1 90.69 118 LEU A C 1
ATOM 925 O O . LEU A 1 118 ? -4.246 -8.609 -1.265 1 90.69 118 LEU A O 1
ATOM 929 N N . LYS A 1 119 ? -5.188 -10.586 -1.12 1 86.88 119 LYS A N 1
ATOM 930 C CA . LYS A 1 119 ? -5.961 -10.195 0.055 1 86.88 119 LYS A CA 1
ATOM 931 C C . LYS A 1 119 ? -5.047 -9.82 1.218 1 86.88 119 LYS A C 1
ATOM 933 O O . LYS A 1 119 ? -5.285 -8.828 1.908 1 86.88 119 LYS A O 1
ATOM 938 N N . TYR A 1 120 ? -4.082 -10.68 1.442 1 84.38 120 TYR A N 1
ATOM 939 C CA . TYR A 1 120 ? -3.111 -10.453 2.508 1 84.38 120 TYR A CA 1
ATOM 940 C C . TYR A 1 120 ? -2.451 -9.086 2.363 1 84.38 120 TYR A C 1
ATOM 942 O O . TYR A 1 120 ? -2.381 -8.32 3.326 1 84.38 120 TYR A O 1
ATOM 950 N N . ILE A 1 121 ? -1.953 -8.797 1.172 1 81.69 121 ILE A N 1
ATOM 951 C CA . ILE A 1 121 ? -1.261 -7.543 0.885 1 81.69 121 ILE A CA 1
ATOM 952 C C . ILE A 1 121 ? -2.215 -6.367 1.087 1 81.69 121 ILE A C 1
ATOM 954 O O . ILE A 1 121 ? -1.845 -5.355 1.685 1 81.69 121 ILE A O 1
ATOM 958 N N . MET A 1 122 ? -3.383 -6.547 0.629 1 78.12 122 MET A N 1
ATOM 959 C CA . MET A 1 122 ? -4.379 -5.484 0.762 1 78.12 122 MET A CA 1
ATOM 960 C C . MET A 1 122 ? -4.691 -5.215 2.23 1 78.12 122 MET A C 1
ATOM 962 O O . MET A 1 122 ? -4.805 -4.059 2.641 1 78.12 122 MET A O 1
ATOM 966 N N . GLU A 1 123 ? -4.812 -6.305 2.949 1 74.62 123 GLU A N 1
ATOM 967 C CA . GLU A 1 123 ? -5.148 -6.172 4.363 1 74.62 123 GLU A CA 1
ATOM 968 C C . GLU A 1 123 ? -3.996 -5.559 5.152 1 74.62 123 GLU A C 1
ATOM 970 O O . GLU A 1 123 ? -4.215 -4.75 6.055 1 74.62 123 GLU A O 1
ATOM 975 N N . LYS A 1 124 ? -2.799 -6.176 4.91 1 70.75 124 LYS A N 1
ATOM 976 C CA . LYS A 1 124 ? -1.637 -5.668 5.633 1 70.75 124 LYS A CA 1
ATOM 977 C C . LYS A 1 124 ? -1.397 -4.191 5.328 1 70.75 124 LYS A C 1
ATOM 979 O O . LYS A 1 124 ? -0.936 -3.441 6.188 1 70.75 124 LYS A O 1
ATOM 984 N N . THR A 1 125 ? -1.56 -3.924 4.145 1 65.5 125 THR A N 1
ATOM 985 C CA . THR A 1 125 ? -1.426 -2.527 3.748 1 65.5 125 THR A CA 1
ATOM 986 C C . THR A 1 125 ? -2.59 -1.698 4.285 1 65.5 125 THR A C 1
ATOM 988 O O . THR A 1 125 ? -2.395 -0.577 4.758 1 65.5 125 THR A O 1
ATOM 991 N N . ALA A 1 126 ? -3.67 -2.418 4.398 1 64.06 126 ALA A N 1
ATOM 992 C CA . ALA A 1 126 ? -4.945 -1.722 4.523 1 64.06 126 ALA A CA 1
ATOM 993 C C . ALA A 1 126 ? -5.219 -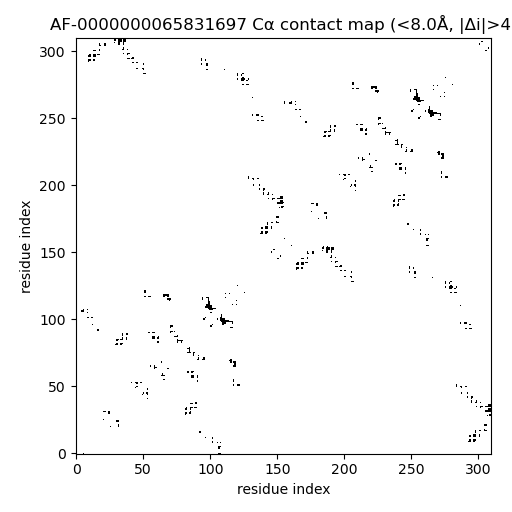1.327 5.973 1 64.06 126 ALA A C 1
ATOM 995 O O . ALA A 1 126 ? -5.656 -0.208 6.246 1 64.06 126 ALA A O 1
ATOM 996 N N . ILE A 1 127 ? -4.82 -2.211 6.969 1 62.69 127 ILE A N 1
ATOM 997 C CA . ILE A 1 127 ? -5.398 -1.901 8.273 1 62.69 127 ILE A CA 1
ATOM 998 C C . ILE A 1 127 ? -4.734 -0.651 8.844 1 62.69 127 ILE A C 1
ATOM 1000 O O . ILE A 1 127 ? -5.422 0.281 9.273 1 62.69 127 ILE A O 1
ATOM 1004 N N . ASP A 1 128 ? -3.369 -0.7 8.977 1 69 128 ASP A N 1
ATOM 1005 C CA . ASP A 1 128 ? -2.668 0.462 9.508 1 69 128 ASP A CA 1
ATOM 1006 C C . ASP A 1 128 ? -2.965 1.713 8.688 1 69 128 ASP A C 1
ATOM 1008 O O . ASP A 1 128 ? -3.184 2.791 9.242 1 69 128 ASP A O 1
ATOM 1012 N N . VAL A 1 129 ? -3.121 1.44 7.453 1 75.06 129 VAL A N 1
ATOM 1013 C CA . VAL A 1 129 ? -3.385 2.566 6.562 1 75.06 129 VAL A CA 1
ATOM 1014 C C . VAL A 1 129 ? -4.828 3.031 6.73 1 75.06 129 VAL A C 1
ATOM 1016 O O . VAL A 1 129 ? -5.102 4.234 6.75 1 75.06 129 VAL A O 1
ATOM 1019 N N . ALA A 1 130 ? -5.715 2.051 7.039 1 75.38 130 ALA A N 1
ATOM 1020 C CA . ALA A 1 130 ? -7.129 2.375 7.227 1 75.38 130 ALA A CA 1
ATOM 1021 C C . ALA A 1 130 ? -7.34 3.18 8.508 1 75.38 130 ALA A C 1
ATOM 1023 O O . ALA A 1 130 ? -8.07 4.172 8.508 1 75.38 130 ALA A O 1
ATOM 1024 N N . ILE A 1 131 ? -6.684 2.781 9.555 1 79 131 ILE A N 1
ATOM 1025 C CA . ILE A 1 131 ? -6.805 3.477 10.828 1 79 131 ILE A CA 1
ATOM 1026 C C . ILE A 1 131 ? -6.234 4.887 10.703 1 79 131 ILE A C 1
ATOM 1028 O O . ILE A 1 131 ? -6.863 5.855 11.133 1 79 131 ILE A O 1
ATOM 1032 N N . SER A 1 132 ? -5.027 4.934 10.086 1 86.75 132 SER A N 1
ATOM 1033 C CA . SER A 1 132 ? -4.426 6.246 9.859 1 86.75 132 SER A CA 1
ATOM 1034 C C . SER A 1 132 ? -5.305 7.113 8.969 1 86.75 132 SER A C 1
ATOM 1036 O O . SER A 1 132 ? -5.418 8.32 9.18 1 86.75 132 SER A O 1
ATOM 1038 N N . THR A 1 133 ? -5.949 6.5 7.957 1 84.94 133 THR A N 1
ATOM 1039 C CA . THR A 1 133 ? -6.836 7.223 7.051 1 84.94 133 THR A CA 1
ATOM 1040 C C . THR A 1 133 ? -8.062 7.75 7.797 1 84.94 133 THR A C 1
ATOM 1042 O O . THR A 1 133 ? -8.422 8.922 7.656 1 84.94 133 THR A O 1
ATOM 1045 N N . GLU A 1 134 ? -8.672 6.906 8.641 1 86.56 134 GLU A N 1
ATOM 1046 C CA . GLU A 1 134 ? -9.836 7.32 9.422 1 86.56 134 GLU A CA 1
ATOM 1047 C C . GLU A 1 134 ? -9.484 8.469 10.367 1 86.56 134 GLU A C 1
ATOM 1049 O O . GLU A 1 134 ? -10.25 9.422 10.492 1 86.56 134 GLU A O 1
ATOM 1054 N N . GLU A 1 135 ? -8.359 8.344 11.031 1 91.75 135 GLU A N 1
ATOM 1055 C CA . GLU A 1 135 ? -7.934 9.391 11.945 1 91.75 135 GLU A CA 1
ATOM 1056 C C . GLU A 1 135 ? -7.598 10.68 11.195 1 91.75 135 GLU A C 1
ATOM 1058 O O . GLU A 1 135 ? -7.91 11.773 11.672 1 91.75 135 GLU A O 1
ATOM 1063 N N . ALA A 1 136 ? -6.945 10.578 10.023 1 94.25 136 ALA A N 1
ATOM 1064 C CA . ALA A 1 136 ? -6.656 11.734 9.188 1 94.25 136 ALA A CA 1
ATOM 1065 C C . ALA A 1 136 ? -7.941 12.461 8.789 1 94.25 136 ALA A C 1
ATOM 1067 O O . ALA A 1 136 ? -8.016 13.688 8.859 1 94.25 136 ALA A O 1
ATOM 1068 N N . LEU A 1 137 ? -8.953 11.672 8.414 1 92.12 137 LEU A N 1
ATOM 1069 C CA . LEU A 1 137 ? -10.234 12.25 8.023 1 92.12 137 LEU A CA 1
ATOM 1070 C C . LEU A 1 137 ? -10.891 12.953 9.203 1 92.12 137 LEU A C 1
ATOM 1072 O O . LEU A 1 137 ? -11.43 14.055 9.062 1 92.12 137 LEU A O 1
ATOM 1076 N N . SER A 1 138 ? -10.828 12.32 10.398 1 92.31 138 SER A N 1
ATOM 1077 C CA . SER A 1 138 ? -11.445 12.891 11.594 1 92.31 138 SER A CA 1
ATOM 1078 C C . SER A 1 138 ? -10.805 14.227 11.961 1 92.31 138 SER A C 1
ATOM 1080 O O . SER A 1 138 ? -11.508 15.211 12.211 1 92.31 138 SER A O 1
ATOM 1082 N N . ILE A 1 139 ? -9.484 14.297 11.961 1 95.19 139 ILE A N 1
ATOM 1083 C CA . ILE A 1 139 ? -8.82 15.539 12.359 1 95.19 139 ILE A CA 1
ATOM 1084 C C . ILE A 1 139 ? -9.039 16.609 11.281 1 95.19 139 ILE A C 1
ATOM 1086 O O . ILE A 1 139 ? -9.195 17.781 11.594 1 95.19 139 ILE A O 1
ATOM 1090 N N . LEU A 1 140 ? -9.031 16.219 10 1 96.81 140 LEU A N 1
ATOM 1091 C CA . LEU A 1 140 ? -9.25 17.172 8.914 1 96.81 140 LEU A CA 1
ATOM 1092 C C . LEU A 1 140 ? -10.648 17.781 8.984 1 96.81 140 LEU A C 1
ATOM 1094 O O . LEU A 1 140 ? -10.844 18.938 8.641 1 96.81 140 LEU A O 1
ATOM 1098 N N . ASN A 1 141 ? -11.609 16.984 9.422 1 95.12 141 ASN A N 1
ATOM 1099 C CA . ASN A 1 141 ? -12.961 17.5 9.602 1 95.12 141 ASN A CA 1
ATOM 1100 C C . ASN A 1 141 ? -13 18.641 10.625 1 95.12 141 ASN A C 1
ATOM 1102 O O . ASN A 1 141 ? -13.688 19.641 10.422 1 95.12 141 ASN A O 1
ATOM 1106 N N . TRP A 1 142 ? -12.305 18.5 11.664 1 95.56 142 TRP A N 1
ATOM 1107 C CA . TRP A 1 142 ? -12.219 19.562 12.664 1 95.56 142 TRP A CA 1
ATOM 1108 C C . TRP A 1 142 ? -11.445 20.766 12.117 1 95.56 142 TRP A C 1
ATOM 1110 O O . TRP A 1 142 ? -11.852 21.906 12.312 1 95.56 142 TRP A O 1
ATOM 1120 N N . ILE A 1 143 ? -10.297 20.5 11.445 1 97.75 143 ILE A N 1
ATOM 1121 C CA . ILE A 1 143 ? -9.484 21.578 10.891 1 97.75 143 ILE A CA 1
ATOM 1122 C C . ILE A 1 143 ? -10.312 22.375 9.875 1 97.75 143 ILE A C 1
ATOM 1124 O O . ILE A 1 143 ? -10.312 23.609 9.906 1 97.75 143 ILE A O 1
ATOM 1128 N N . LYS A 1 144 ? -11.008 21.594 9.047 1 96.69 144 LYS A N 1
ATOM 1129 C CA . LYS A 1 144 ? -11.852 22.234 8.039 1 96.69 144 LYS A CA 1
ATOM 1130 C C . LYS A 1 144 ? -12.922 23.109 8.695 1 96.69 144 LYS A C 1
ATOM 1132 O O . LYS A 1 144 ? -13.188 24.219 8.234 1 96.69 144 LYS A O 1
ATOM 1137 N N . LYS A 1 145 ? -13.57 22.688 9.688 1 96.69 145 LYS A N 1
ATOM 1138 C CA . LYS A 1 145 ? -14.625 23.422 10.383 1 96.69 145 LYS A CA 1
ATOM 1139 C C . LYS A 1 145 ? -14.086 24.719 10.992 1 96.69 145 LYS A C 1
ATOM 1141 O O . LYS A 1 145 ? -14.68 25.781 10.828 1 96.69 145 LYS A O 1
ATOM 1146 N N . PHE A 1 146 ? -12.977 24.625 11.656 1 97.69 146 PHE A N 1
ATOM 1147 C CA . PHE A 1 146 ? -12.398 25.812 12.281 1 97.69 146 PHE A CA 1
ATOM 1148 C C . PHE A 1 146 ? -11.836 26.766 11.227 1 97.69 146 PHE A C 1
ATOM 1150 O O . PHE A 1 146 ? -11.906 27.984 11.375 1 97.69 146 PHE A O 1
ATOM 1157 N N . ALA A 1 147 ? -11.172 26.172 10.172 1 97.31 147 ALA A N 1
ATOM 1158 C CA . ALA A 1 147 ? -10.656 27.016 9.102 1 97.31 147 ALA A CA 1
ATOM 1159 C C . ALA A 1 147 ? -11.766 27.844 8.461 1 97.31 147 ALA A C 1
ATOM 1161 O O . ALA A 1 147 ? -11.609 29.047 8.242 1 97.31 147 ALA A O 1
ATOM 1162 N N . LYS A 1 148 ? -12.906 27.219 8.18 1 95.75 148 LYS A N 1
ATOM 1163 C CA . LYS A 1 148 ? -14.055 27.875 7.578 1 95.75 148 LYS A CA 1
ATOM 1164 C C . LYS A 1 148 ? -14.594 28.984 8.492 1 95.75 148 LYS A C 1
ATOM 1166 O O . LYS A 1 148 ? -15.031 30.031 8.016 1 95.75 148 LYS A O 1
ATOM 1171 N N . ALA A 1 149 ? -14.555 28.797 9.766 1 95.94 149 ALA A N 1
ATOM 1172 C CA . ALA A 1 149 ? -15.141 29.719 10.734 1 95.94 149 ALA A CA 1
ATOM 1173 C C . ALA A 1 149 ? -14.188 30.875 11.047 1 95.94 149 ALA A C 1
ATOM 1175 O O . ALA A 1 149 ? -14.633 31.984 11.328 1 95.94 149 ALA A O 1
ATOM 1176 N N . MET A 1 150 ? -12.867 30.641 10.938 1 96.62 150 MET A N 1
ATOM 1177 C CA . MET A 1 150 ? -11.93 31.578 11.547 1 96.62 150 MET A CA 1
ATOM 1178 C C . MET A 1 150 ? -11.078 32.281 10.484 1 96.62 150 MET A C 1
ATOM 1180 O O . MET A 1 150 ? -10.516 33.344 10.727 1 96.62 150 MET A O 1
ATOM 1184 N N . LEU A 1 151 ? -10.867 31.562 9.352 1 95.75 151 LEU A N 1
ATOM 1185 C CA . LEU A 1 151 ? -9.945 32.094 8.344 1 95.75 151 LEU A CA 1
ATOM 1186 C C . LEU A 1 151 ? -10.711 32.781 7.211 1 95.75 151 LEU A C 1
ATOM 1188 O O . LEU A 1 151 ? -11.906 32.531 7.039 1 95.75 151 LEU A O 1
ATOM 1192 N N . GLU A 1 152 ? -9.992 33.594 6.488 1 84.94 152 GLU A N 1
ATOM 1193 C CA . GLU A 1 152 ? -10.562 34.25 5.316 1 84.94 152 GLU A CA 1
ATOM 1194 C C . GLU A 1 152 ? -10.797 33.25 4.184 1 84.94 152 GLU A C 1
ATOM 1196 O O . GLU A 1 152 ? -10.07 32.25 4.059 1 84.94 152 GLU A O 1
ATOM 1201 N N . GLU A 1 153 ? -11.898 33.406 3.447 1 78.69 153 GLU A N 1
ATOM 1202 C CA . GLU A 1 153 ? -12.164 32.562 2.287 1 78.69 153 GLU A CA 1
ATOM 1203 C C . GLU A 1 153 ? -11.336 33 1.084 1 78.69 153 GLU A C 1
ATOM 1205 O O . GLU A 1 153 ? -10.953 34.156 0.979 1 78.69 153 GLU A O 1
ATOM 1210 N N . GLU A 1 154 ? -10.742 31.922 0.332 1 68.94 154 GLU A N 1
ATOM 1211 C CA . GLU A 1 154 ? -10.016 32.281 -0.883 1 68.94 154 GLU A CA 1
ATOM 1212 C C . GLU A 1 154 ? -10.812 33.281 -1.719 1 68.94 154 GLU A C 1
ATOM 1214 O O . GLU A 1 154 ? -12.031 33.156 -1.873 1 68.94 154 GLU A O 1
ATOM 1219 N N . LEU A 1 155 ? -10.336 34.562 -1.762 1 52.72 155 LEU A N 1
ATOM 1220 C CA . LEU A 1 155 ? -10.945 35.5 -2.684 1 52.72 155 LEU A CA 1
ATOM 1221 C C . LEU A 1 155 ? -10.922 34.969 -4.109 1 52.72 155 LEU A C 1
ATOM 1223 O O . LEU A 1 155 ? -10.023 34.219 -4.48 1 52.72 155 LEU A O 1
ATOM 1227 N N . MET B 1 1 ? -9.383 4.125 25.25 1 56.53 1 MET B N 1
ATOM 1228 C CA . MET B 1 1 ? -9.602 5.566 25.234 1 56.53 1 MET B CA 1
ATOM 1229 C C . MET B 1 1 ? -11.047 5.895 24.875 1 56.53 1 MET B C 1
ATOM 1231 O O . MET B 1 1 ? -11.648 5.227 24.031 1 56.53 1 MET B O 1
ATOM 1235 N N . ASP B 1 2 ? -11.664 6.891 25.703 1 74.06 2 ASP B N 1
ATOM 1236 C CA . ASP B 1 2 ? -13.062 7.273 25.531 1 74.06 2 ASP B CA 1
ATOM 1237 C C . ASP B 1 2 ? -13.242 8.133 24.281 1 74.06 2 ASP B C 1
ATOM 1239 O O . ASP B 1 2 ? -12.453 9.047 24.031 1 74.06 2 ASP B O 1
ATOM 1243 N N . ILE B 1 3 ? -14.172 7.762 23.453 1 74.25 3 ILE B N 1
ATOM 1244 C CA . ILE B 1 3 ? -14.461 8.438 22.203 1 74.25 3 ILE B CA 1
ATOM 1245 C C . ILE B 1 3 ? -14.672 9.93 22.453 1 74.25 3 ILE B C 1
ATOM 1247 O O . ILE B 1 3 ? -14.258 10.766 21.641 1 74.25 3 ILE B O 1
ATOM 1251 N N . ARG B 1 4 ? -15.219 10.32 23.578 1 79.44 4 ARG B N 1
ATOM 1252 C CA . ARG B 1 4 ? -15.469 11.719 23.906 1 79.44 4 ARG B CA 1
ATOM 1253 C C . ARG B 1 4 ? -14.164 12.469 24.156 1 79.44 4 ARG B C 1
ATOM 1255 O O . ARG B 1 4 ? -14.016 13.625 23.734 1 79.44 4 ARG B O 1
ATOM 1262 N N . GLU B 1 5 ? -13.297 11.789 24.719 1 81.5 5 GLU B N 1
ATOM 1263 C CA . GLU B 1 5 ? -12.016 12.406 25.031 1 81.5 5 GLU B CA 1
ATOM 1264 C C . GLU B 1 5 ? -11.195 12.648 23.766 1 81.5 5 GLU B C 1
ATOM 1266 O O . GLU B 1 5 ? -10.578 13.703 23.625 1 81.5 5 GLU B O 1
ATOM 1271 N N . ILE B 1 6 ? -11.219 11.781 22.828 1 84.5 6 ILE B N 1
ATOM 1272 C CA . ILE B 1 6 ? -10.438 11.906 21.609 1 84.5 6 ILE B CA 1
ATOM 1273 C C . ILE B 1 6 ? -11.016 13.016 20.734 1 84.5 6 ILE B C 1
ATOM 1275 O O . ILE B 1 6 ? -10.266 13.781 20.109 1 84.5 6 ILE B O 1
ATOM 1279 N N . GLU B 1 7 ? -12.383 13.164 20.766 1 89.56 7 GLU B N 1
ATOM 1280 C CA . GLU B 1 7 ? -13.031 14.219 20 1 89.56 7 GLU B CA 1
ATOM 1281 C C . GLU B 1 7 ? -12.664 15.602 20.547 1 89.56 7 GLU B C 1
ATOM 1283 O O . GLU B 1 7 ? -12.445 16.531 19.781 1 89.56 7 GLU B O 1
ATOM 1288 N N . GLN B 1 8 ? -12.555 15.695 21.812 1 91.31 8 GLN B N 1
ATOM 1289 C CA . GLN B 1 8 ? -12.172 16.953 22.438 1 91.31 8 GLN B CA 1
ATOM 1290 C C . GLN B 1 8 ? -10.719 17.297 22.125 1 91.31 8 GLN B C 1
ATOM 1292 O O . GLN B 1 8 ? -10.383 18.469 21.906 1 91.31 8 GLN B O 1
ATOM 1297 N N . GLU B 1 9 ? -9.922 16.312 22.109 1 90.62 9 GLU B N 1
ATOM 1298 C CA . GLU B 1 9 ? -8.516 16.516 21.797 1 90.62 9 GLU B CA 1
ATOM 1299 C C . GLU B 1 9 ? -8.344 16.938 20.328 1 90.62 9 GLU B C 1
ATOM 1301 O O . GLU B 1 9 ? -7.523 17.812 20.031 1 90.62 9 GLU B O 1
ATOM 1306 N N . ARG B 1 10 ? -9.164 16.312 19.406 1 93.75 10 ARG B N 1
ATOM 1307 C CA . ARG B 1 10 ? -9.141 16.688 18 1 93.75 10 ARG B CA 1
ATOM 1308 C C . ARG B 1 10 ? -9.555 18.156 17.828 1 93.75 10 ARG B C 1
ATOM 1310 O O . ARG B 1 10 ? -8.898 18.906 17.109 1 93.75 10 ARG B O 1
ATOM 1317 N N . ALA B 1 11 ? -10.555 18.469 18.578 1 95.31 11 ALA B N 1
ATOM 1318 C CA . ALA B 1 11 ? -11.062 19.844 18.516 1 95.31 11 ALA B CA 1
ATOM 1319 C C . ALA B 1 11 ? -10.031 20.844 19.031 1 95.31 11 ALA B C 1
ATOM 1321 O O . ALA B 1 11 ? -9.805 21.875 18.422 1 95.31 11 ALA B O 1
ATOM 1322 N N . SER B 1 12 ? -9.477 20.469 20.141 1 95.62 12 SER B N 1
ATOM 1323 C CA . SER B 1 12 ? -8.469 21.344 20.75 1 95.62 12 SER B CA 1
ATOM 1324 C C . SER B 1 12 ? -7.266 21.516 19.828 1 95.62 12 SER B C 1
ATOM 1326 O O . SER B 1 12 ? -6.773 22.641 19.656 1 95.62 12 SER B O 1
ATOM 1328 N N . PHE B 1 13 ? -6.773 20.484 19.281 1 95.69 13 PHE B N 1
ATOM 1329 C CA . PHE B 1 13 ? -5.641 20.531 18.359 1 95.69 13 PHE B CA 1
ATOM 1330 C C . PHE B 1 13 ? -5.965 21.375 17.141 1 95.69 13 PHE B C 1
ATOM 1332 O O . PHE B 1 13 ? -5.195 22.25 16.766 1 95.69 13 PHE B O 1
ATOM 1339 N N . ALA B 1 14 ? -7.117 21.078 16.531 1 97.44 14 ALA B N 1
ATOM 1340 C CA . ALA B 1 14 ? -7.535 21.781 15.32 1 97.44 14 ALA B CA 1
ATOM 1341 C C . ALA B 1 14 ? -7.699 23.281 15.586 1 97.44 14 ALA B C 1
ATOM 1343 O O . ALA B 1 14 ? -7.285 24.109 14.773 1 97.44 14 ALA B O 1
ATOM 1344 N N . PHE B 1 15 ? -8.297 23.641 16.719 1 97.69 15 PHE B N 1
ATOM 1345 C CA . PHE B 1 15 ? -8.461 25.031 17.094 1 97.69 15 PHE B CA 1
ATOM 1346 C C . PHE B 1 15 ? -7.109 25.734 17.219 1 97.69 15 PHE B C 1
ATOM 1348 O O . PHE B 1 15 ? -6.934 26.844 16.719 1 97.69 15 PHE B O 1
ATOM 1355 N N . LYS B 1 16 ? -6.254 25.031 17.844 1 97.56 16 LYS B N 1
ATOM 1356 C CA . LYS B 1 16 ? -4.93 25.594 18.062 1 97.56 16 LYS B CA 1
ATOM 1357 C C . LYS B 1 16 ? -4.211 25.875 16.75 1 97.56 16 LYS B C 1
ATOM 1359 O O . LYS B 1 16 ? -3.689 26.969 16.531 1 97.56 16 LYS B O 1
ATOM 1364 N N . VAL B 1 17 ? -4.176 24.922 15.82 1 97.75 17 VAL B N 1
ATOM 1365 C CA . VAL B 1 17 ? -3.373 25.062 14.609 1 97.75 17 VAL B CA 1
ATOM 1366 C C . VAL B 1 17 ? -4.016 26.078 13.68 1 97.75 17 VAL B C 1
ATOM 1368 O O . VAL B 1 17 ? -3.316 26.844 13.008 1 97.75 17 VAL B O 1
ATOM 1371 N N . VAL B 1 18 ? -5.328 26.156 13.648 1 98.38 18 VAL B N 1
ATOM 1372 C CA . VAL B 1 18 ? -6.008 27.125 12.797 1 98.38 18 VAL B CA 1
ATOM 1373 C C . VAL B 1 18 ? -5.844 28.531 13.375 1 98.38 18 VAL B C 1
ATOM 1375 O O . VAL B 1 18 ? -5.637 29.5 12.633 1 98.38 18 VAL B O 1
ATOM 1378 N N . SER B 1 19 ? -5.934 28.641 14.695 1 98.31 19 SER B N 1
ATOM 1379 C CA . SER B 1 19 ? -5.703 29.938 15.352 1 98.31 19 SER B CA 1
ATOM 1380 C C . SER B 1 19 ? -4.305 30.453 15.055 1 98.31 19 SER B C 1
ATOM 1382 O O . SER B 1 19 ? -4.121 31.656 14.844 1 98.31 19 SER B O 1
ATOM 1384 N N . ASP B 1 20 ? -3.326 29.578 15.086 1 97.69 20 ASP B N 1
ATOM 1385 C CA . ASP B 1 20 ? -1.948 29.953 14.781 1 97.69 20 ASP B CA 1
ATOM 1386 C C . ASP B 1 20 ? -1.829 30.5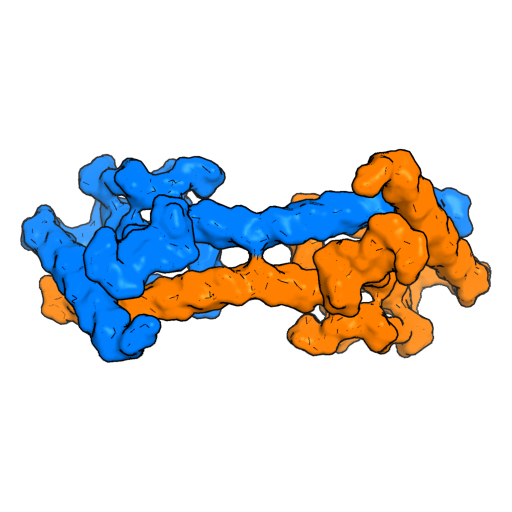16 13.367 1 97.69 20 ASP B C 1
ATOM 1388 O O . ASP B 1 20 ? -1.109 31.484 13.133 1 97.69 20 ASP B O 1
ATOM 1392 N N . ILE B 1 21 ? -2.508 29.859 12.383 1 97.5 21 ILE B N 1
ATOM 1393 C CA . ILE B 1 21 ? -2.52 30.344 11.008 1 97.5 21 ILE B CA 1
ATOM 1394 C C . ILE B 1 21 ? -3.119 31.75 10.953 1 97.5 21 ILE B C 1
ATOM 1396 O O . ILE B 1 21 ? -2.576 32.625 10.297 1 97.5 21 ILE B O 1
ATOM 1400 N N . L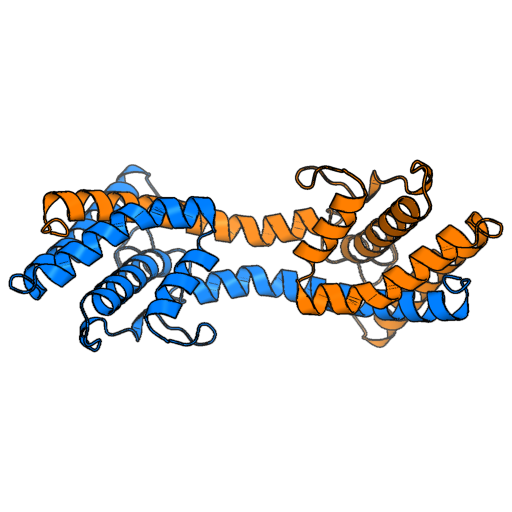YS B 1 22 ? -4.191 31.938 11.648 1 97.31 22 LYS B N 1
ATOM 1401 C CA . LYS B 1 22 ? -4.875 33.219 11.664 1 97.31 22 LYS B CA 1
ATOM 1402 C C . LYS B 1 22 ? -3.967 34.312 12.211 1 97.31 22 LYS B C 1
ATOM 1404 O O . LYS B 1 22 ? -3.865 35.406 11.625 1 97.31 22 LYS B O 1
ATOM 1409 N N . ASP B 1 23 ? -3.33 34.031 13.312 1 97.12 23 ASP B N 1
ATOM 1410 C CA . ASP B 1 23 ? -2.494 35 13.984 1 97.12 23 ASP B CA 1
ATOM 1411 C C . ASP B 1 23 ? -1.248 35.312 13.164 1 97.12 23 ASP B C 1
ATOM 1413 O O . ASP B 1 23 ? -0.918 36.5 12.953 1 97.12 23 ASP B O 1
ATOM 1417 N N . LYS B 1 24 ? -0.578 34.344 12.633 1 95.94 24 LYS B N 1
ATOM 1418 C CA . LYS B 1 24 ? 0.678 34.5 11.898 1 95.94 24 LYS B CA 1
ATOM 1419 C C . LYS B 1 24 ? 0.453 35.219 10.562 1 95.94 24 LYS B C 1
ATOM 1421 O O . LYS B 1 24 ? 1.314 35.938 10.094 1 95.94 24 LYS B O 1
ATOM 1426 N N . TYR B 1 25 ? -0.698 34.938 10.039 1 96.19 25 TYR B N 1
ATOM 1427 C CA . TYR B 1 25 ? -0.937 35.469 8.703 1 96.19 25 TYR B CA 1
ATOM 1428 C C . TYR B 1 25 ? -2.135 36.406 8.695 1 96.19 25 TYR B C 1
ATOM 1430 O O . TYR B 1 25 ? -2.912 36.438 7.738 1 96.19 25 TYR B O 1
ATOM 1438 N N . SER B 1 26 ? -2.281 37.156 9.781 1 94.56 26 SER B N 1
ATOM 1439 C CA . SER B 1 26 ? -3.375 38.094 9.938 1 94.56 26 SER B CA 1
ATOM 1440 C C . SER B 1 26 ? -3.404 39.094 8.797 1 94.56 26 SER B C 1
ATOM 1442 O O . SER B 1 26 ? -4.477 39.562 8.391 1 94.56 26 SER B O 1
ATOM 1444 N N . GLN B 1 27 ? -2.207 39.344 8.211 1 92.19 27 GLN B N 1
ATOM 1445 C CA . GLN B 1 27 ? -2.127 40.375 7.156 1 92.19 27 GLN B CA 1
ATOM 1446 C C . GLN B 1 27 ? -1.958 39.688 5.789 1 92.19 27 GLN B C 1
ATOM 1448 O O . GLN B 1 27 ? -1.91 40.375 4.766 1 92.19 27 GLN B O 1
ATOM 1453 N N . ASN B 1 28 ? -1.733 38.406 5.711 1 92.5 28 ASN B N 1
ATOM 1454 C CA . ASN B 1 28 ? -1.617 37.688 4.465 1 92.5 28 ASN B CA 1
ATOM 1455 C C . ASN B 1 28 ? -2.834 36.781 4.227 1 92.5 28 ASN B C 1
ATOM 1457 O O . ASN B 1 28 ? -2.77 35.562 4.434 1 92.5 28 ASN B O 1
ATOM 1461 N N . LYS B 1 29 ? -3.809 37.344 3.689 1 94.12 29 LYS B N 1
ATOM 1462 C CA . LYS B 1 29 ? -5.105 36.719 3.512 1 94.12 29 LYS B CA 1
ATOM 1463 C C . LYS B 1 29 ? -5.027 35.594 2.475 1 94.12 29 LYS B C 1
ATOM 1465 O O . LYS B 1 29 ? -5.828 34.656 2.502 1 94.12 29 LYS B O 1
ATOM 1470 N N . LYS B 1 30 ? -4.031 35.719 1.673 1 96 30 LYS B N 1
ATOM 1471 C CA . LYS B 1 30 ? -3.881 34.688 0.637 1 96 30 LYS B CA 1
ATOM 1472 C C . LYS B 1 30 ? -3.5 33.344 1.242 1 96 30 LYS B C 1
ATOM 1474 O O . LYS B 1 30 ? -4.023 32.312 0.836 1 96 30 LYS B O 1
ATOM 1479 N N . VAL B 1 31 ? -2.607 33.312 2.197 1 96.81 31 VAL B N 1
ATOM 1480 C CA . VAL B 1 31 ? -2.199 32.094 2.871 1 96.81 31 VAL B CA 1
ATOM 1481 C C . VAL B 1 31 ? -3.389 31.5 3.615 1 96.81 31 VAL B C 1
ATOM 1483 O O . VAL B 1 31 ? -3.631 30.297 3.541 1 96.81 31 VAL B O 1
ATOM 1486 N N . GLN B 1 32 ? -4.137 32.344 4.332 1 97.56 32 GLN B N 1
ATOM 1487 C CA . GLN B 1 32 ? -5.316 31.891 5.055 1 97.56 32 GLN B CA 1
ATOM 1488 C C . GLN B 1 32 ? -6.328 31.25 4.105 1 97.56 32 GLN B C 1
ATOM 1490 O O . GLN B 1 32 ? -6.859 30.172 4.391 1 97.56 32 GLN B O 1
ATOM 1495 N N . GLY B 1 33 ? -6.555 32 3.018 1 96.62 33 GLY B N 1
ATOM 1496 C CA . GLY B 1 33 ? -7.512 31.5 2.043 1 96.62 33 GLY B CA 1
ATOM 1497 C C . GLY B 1 33 ? -7.113 30.172 1.437 1 96.62 33 GLY B C 1
ATOM 1498 O O . GLY B 1 33 ? -7.941 29.266 1.302 1 96.62 33 GLY B O 1
ATOM 1499 N N . LYS B 1 34 ? -5.898 30.031 1.038 1 96.69 34 LYS B N 1
ATOM 1500 C CA . LYS B 1 34 ? -5.402 28.797 0.45 1 96.69 34 LYS B CA 1
ATOM 1501 C C . LYS B 1 34 ? -5.465 27.641 1.453 1 96.69 34 LYS B C 1
ATOM 1503 O O . LYS B 1 34 ? -5.871 26.531 1.109 1 96.69 34 LYS B O 1
ATOM 1508 N N . TYR B 1 35 ? -5.043 27.859 2.721 1 97.69 35 TYR B N 1
ATOM 1509 C CA . TYR B 1 35 ? -5.102 26.828 3.756 1 97.69 35 TYR B CA 1
ATOM 1510 C C . TYR B 1 35 ? -6.531 26.328 3.951 1 97.69 35 TYR B C 1
ATOM 1512 O O . TYR B 1 35 ? -6.773 25.125 4.012 1 97.69 35 TYR B O 1
ATOM 1520 N N . SER B 1 36 ? -7.445 27.281 4.055 1 97.62 36 SER B N 1
ATOM 1521 C CA . SER B 1 36 ? -8.852 26.938 4.234 1 97.62 36 SER B CA 1
ATOM 1522 C C . SER B 1 36 ? -9.367 26.109 3.061 1 97.62 36 SER B C 1
ATOM 1524 O O . SER B 1 36 ? -10.047 25.109 3.26 1 97.62 36 SER B O 1
ATOM 1526 N N . SER B 1 37 ? -9.055 26.5 1.887 1 96.69 37 SER B N 1
ATOM 1527 C CA . SER B 1 37 ? -9.484 25.797 0.685 1 96.69 37 SER B CA 1
ATOM 1528 C C . SER B 1 37 ? -8.906 24.391 0.63 1 96.69 37 SER B C 1
ATOM 1530 O O . SER B 1 37 ? -9.609 23.422 0.304 1 96.69 37 SER B O 1
ATOM 1532 N N . TYR B 1 38 ? -7.641 24.266 0.897 1 96.62 38 TYR B N 1
ATOM 1533 C CA . TYR B 1 38 ? -6.977 22.969 0.826 1 96.62 38 TYR B CA 1
ATOM 1534 C C . TYR B 1 38 ? -7.473 22.031 1.929 1 96.62 38 TYR B C 1
ATOM 1536 O O . TYR B 1 38 ? -7.648 20.828 1.705 1 96.62 38 TYR B O 1
ATOM 1544 N N . ALA B 1 39 ? -7.691 22.578 3.17 1 97.19 39 ALA B N 1
ATOM 1545 C CA . ALA B 1 39 ? -8.258 21.781 4.266 1 97.19 39 ALA B CA 1
ATOM 1546 C C . ALA B 1 39 ? -9.633 21.25 3.902 1 97.19 39 ALA B C 1
ATOM 1548 O O . ALA B 1 39 ? -9.992 20.125 4.273 1 97.19 39 ALA B O 1
ATOM 1549 N N . GLU B 1 40 ? -10.367 22.016 3.18 1 95.94 40 GLU B N 1
ATOM 1550 C CA . GLU B 1 40 ? -11.711 21.625 2.758 1 95.94 40 GLU B CA 1
ATOM 1551 C C . GLU B 1 40 ? -11.656 20.484 1.751 1 95.94 40 GLU B C 1
ATOM 1553 O O . GLU B 1 40 ? -12.5 19.578 1.784 1 95.94 40 GLU B O 1
ATOM 1558 N N . LYS B 1 41 ? -10.727 20.438 0.854 1 94.44 41 LYS B N 1
ATOM 1559 C CA . LYS B 1 41 ? -10.641 19.469 -0.24 1 94.44 41 LYS B CA 1
ATOM 1560 C C . LYS B 1 41 ? -9.906 18.219 0.197 1 94.44 41 LYS B C 1
ATOM 1562 O O . LYS B 1 41 ? -10.117 17.141 -0.369 1 94.44 41 LYS B O 1
ATOM 1567 N N . ALA B 1 42 ? -9.086 18.312 1.253 1 95 42 ALA B N 1
ATOM 1568 C CA . ALA B 1 42 ? -8.164 17.25 1.643 1 95 42 ALA B CA 1
ATOM 1569 C C . ALA B 1 42 ? -8.922 15.961 1.937 1 95 42 ALA B C 1
ATOM 1571 O O . ALA B 1 42 ? -8.539 14.883 1.461 1 95 42 ALA B O 1
ATOM 1572 N N . PRO B 1 43 ? -10.078 15.969 2.686 1 93.62 43 PRO B N 1
ATOM 1573 C CA . PRO B 1 43 ? -10.812 14.727 2.93 1 93.62 43 PRO B CA 1
ATOM 1574 C C . PRO B 1 43 ? -11.25 14.031 1.641 1 93.62 43 PRO B C 1
ATOM 1576 O O . PRO B 1 43 ? -11.102 12.812 1.513 1 93.62 43 PRO B O 1
ATOM 1579 N N . THR B 1 44 ? -11.648 14.812 0.676 1 89.25 44 THR B N 1
ATOM 1580 C CA . THR B 1 44 ? -12.086 14.25 -0.598 1 89.25 44 THR B CA 1
ATOM 1581 C C . THR B 1 44 ? -10.914 13.625 -1.346 1 89.25 44 THR B C 1
ATOM 1583 O O . THR B 1 44 ? -11.039 12.547 -1.922 1 89.25 44 THR B O 1
ATOM 1586 N N . ILE B 1 45 ? -9.711 14.242 -1.346 1 86.62 45 ILE B N 1
ATOM 1587 C CA . ILE B 1 45 ? -8.516 13.711 -1.994 1 86.62 45 ILE B CA 1
ATOM 1588 C C . ILE B 1 45 ? -8.109 12.398 -1.334 1 86.62 45 ILE B C 1
ATOM 1590 O O . ILE B 1 45 ? -7.812 11.414 -2.021 1 86.62 45 ILE B O 1
ATOM 1594 N N . ILE B 1 46 ? -8.227 12.344 -0.004 1 88.12 46 ILE B N 1
ATOM 1595 C CA . ILE B 1 46 ? -7.875 11.133 0.734 1 88.12 46 ILE B CA 1
ATOM 1596 C C . ILE B 1 46 ? -8.836 10.008 0.371 1 88.12 46 ILE B C 1
ATOM 1598 O O . ILE B 1 46 ? -8.422 8.875 0.131 1 88.12 46 ILE B O 1
ATOM 1602 N N . LEU B 1 47 ? -10.148 10.312 0.312 1 78.25 47 LEU B N 1
ATOM 1603 C CA . LEU B 1 47 ? -11.156 9.297 0.024 1 78.25 47 LEU B CA 1
ATOM 1604 C C . LEU B 1 47 ? -10.992 8.758 -1.395 1 78.25 47 LEU B C 1
ATOM 1606 O O . LEU B 1 47 ? -11.227 7.574 -1.646 1 78.25 47 LEU B O 1
ATOM 1610 N N . ASN B 1 48 ? -10.469 9.609 -2.307 1 76.5 48 ASN B N 1
ATOM 1611 C CA . ASN B 1 48 ? -10.375 9.227 -3.711 1 76.5 48 ASN B CA 1
ATOM 1612 C C . ASN B 1 48 ? -9.039 8.562 -4.02 1 76.5 48 ASN B C 1
ATOM 1614 O O . ASN B 1 48 ? -8.961 7.672 -4.871 1 76.5 48 ASN B O 1
ATOM 1618 N N . ASN B 1 49 ? -7.977 8.992 -3.252 1 72.69 49 ASN B N 1
ATOM 1619 C CA . ASN B 1 49 ? -6.637 8.594 -3.666 1 72.69 49 ASN B CA 1
ATOM 1620 C C . ASN B 1 49 ? -5.91 7.832 -2.562 1 72.69 49 ASN B C 1
ATOM 1622 O O . ASN B 1 49 ? -4.883 7.199 -2.811 1 72.69 49 ASN B O 1
ATOM 1626 N N . GLY B 1 50 ? -6.387 7.855 -1.375 1 79.25 50 GLY B N 1
ATOM 1627 C CA . GLY B 1 50 ? -5.703 7.238 -0.248 1 79.25 50 GLY B CA 1
ATOM 1628 C C . GLY B 1 50 ? -4.824 8.211 0.518 1 79.25 50 GLY B C 1
ATOM 1629 O O . GLY B 1 50 ? -4.383 9.227 -0.03 1 79.25 50 GLY B O 1
ATOM 1630 N N . LEU B 1 51 ? -4.586 7.906 1.801 1 88.06 51 LEU B N 1
ATOM 1631 C CA . LEU B 1 51 ? -3.834 8.789 2.686 1 88.06 51 LEU B CA 1
ATOM 1632 C C . LEU B 1 51 ? -2.393 8.938 2.211 1 88.06 51 LEU B C 1
ATOM 1634 O O . LEU B 1 51 ? -1.868 10.055 2.143 1 88.06 51 LEU B O 1
ATOM 1638 N N . GLY B 1 52 ? -1.739 7.785 1.882 1 86.62 52 GLY B N 1
ATOM 1639 C CA . GLY B 1 52 ? -0.363 7.844 1.415 1 86.62 52 GLY B CA 1
ATOM 1640 C C . GLY B 1 52 ? -0.189 8.703 0.177 1 86.62 52 GLY B C 1
ATOM 1641 O O . GLY B 1 52 ? 0.701 9.555 0.125 1 86.62 52 GLY B O 1
ATOM 1642 N N . ALA B 1 53 ? -1.078 8.547 -0.821 1 80.31 53 ALA B N 1
ATOM 1643 C CA . ALA B 1 53 ? -1.026 9.312 -2.062 1 80.31 53 ALA B CA 1
ATOM 1644 C C . ALA B 1 53 ? -1.277 10.797 -1.803 1 80.31 53 ALA B C 1
ATOM 1646 O O . ALA B 1 53 ? -0.641 11.656 -2.416 1 80.31 53 ALA B O 1
ATOM 1647 N N . THR B 1 54 ? -2.207 11.094 -0.942 1 89 54 THR B N 1
ATOM 1648 C CA . THR B 1 54 ? -2.523 12.477 -0.603 1 89 54 THR B CA 1
ATOM 1649 C C . THR B 1 54 ? -1.331 13.156 0.069 1 89 54 THR B C 1
ATOM 1651 O O . THR B 1 54 ? -0.956 14.273 -0.3 1 89 54 THR B O 1
ATOM 1654 N N . LEU B 1 55 ? -0.667 12.477 1.049 1 93.75 55 LEU B N 1
ATOM 1655 C CA . LEU B 1 55 ? 0.518 13.016 1.707 1 93.75 55 LEU B CA 1
ATOM 1656 C C . LEU B 1 55 ? 1.648 13.219 0.705 1 93.75 55 LEU B C 1
ATOM 1658 O O . LEU B 1 55 ? 2.348 14.234 0.753 1 93.75 55 LEU B O 1
ATOM 1662 N N . ALA B 1 56 ? 1.772 12.289 -0.203 1 86.5 56 ALA B N 1
ATOM 1663 C CA . ALA B 1 56 ? 2.775 12.422 -1.256 1 86.5 56 ALA B CA 1
ATOM 1664 C C . ALA B 1 56 ? 2.482 13.625 -2.146 1 86.5 56 ALA B C 1
ATOM 1666 O O . ALA B 1 56 ? 3.4 14.328 -2.57 1 86.5 56 ALA B O 1
ATOM 1667 N N . PHE B 1 57 ? 1.256 13.859 -2.451 1 87.56 57 PHE B N 1
ATOM 1668 C CA . PHE B 1 57 ? 0.839 15.008 -3.25 1 87.56 57 PHE B CA 1
ATOM 1669 C C . PHE B 1 57 ? 1.209 16.312 -2.555 1 87.56 57 PHE B C 1
ATOM 1671 O O . PHE B 1 57 ? 1.791 17.203 -3.172 1 87.56 57 PHE B O 1
ATOM 1678 N N . PHE B 1 58 ? 0.851 16.391 -1.216 1 94.12 58 PHE B N 1
ATOM 1679 C CA . PHE B 1 58 ? 1.215 17.578 -0.465 1 94.12 58 PHE B CA 1
ATOM 1680 C C . PHE B 1 58 ? 2.721 17.812 -0.519 1 94.12 58 PHE B C 1
ATOM 1682 O O . PHE B 1 58 ? 3.17 18.953 -0.743 1 94.12 58 PHE B O 1
ATOM 1689 N N . LEU B 1 59 ? 3.471 16.766 -0.379 1 92.25 59 LEU B N 1
ATOM 1690 C CA . LEU B 1 59 ? 4.926 16.875 -0.364 1 92.25 59 LEU B CA 1
ATOM 1691 C C . LEU B 1 59 ? 5.453 17.297 -1.732 1 92.25 59 LEU B C 1
ATOM 1693 O O . LEU B 1 59 ? 6.457 18 -1.825 1 92.25 59 LEU B O 1
ATOM 1697 N N . SER B 1 60 ? 4.781 16.797 -2.787 1 88.38 60 SER B N 1
ATOM 1698 C CA . SER B 1 60 ? 5.207 17.141 -4.137 1 88.38 60 SER B CA 1
ATOM 1699 C C . SER B 1 60 ? 5.086 18.641 -4.379 1 88.38 60 SER B C 1
ATOM 1701 O O . SER B 1 60 ? 5.879 19.219 -5.129 1 88.38 60 SER B O 1
ATOM 1703 N N . LYS B 1 61 ? 4.105 19.266 -3.703 1 91.31 61 LYS B N 1
ATOM 1704 C CA . LYS B 1 61 ? 3.939 20.719 -3.812 1 91.31 61 LYS B CA 1
ATOM 1705 C C . LYS B 1 61 ? 5.074 21.453 -3.109 1 91.31 61 LYS B C 1
ATOM 1707 O O . LYS B 1 61 ? 5.305 22.641 -3.363 1 91.31 61 LYS B O 1
ATOM 1712 N N . LEU B 1 62 ? 5.762 20.766 -2.188 1 91.69 62 LEU B N 1
ATOM 1713 C CA . LEU B 1 62 ? 6.871 21.344 -1.432 1 91.69 62 LEU B CA 1
ATOM 1714 C C . LEU B 1 62 ? 8.203 21.016 -2.088 1 91.69 62 LEU B C 1
ATOM 1716 O O . LEU B 1 62 ? 9.258 21.438 -1.607 1 91.69 62 LEU B O 1
ATOM 1720 N N . GLU B 1 63 ? 8.195 20.297 -3.186 1 82.69 63 GLU B N 1
ATOM 1721 C CA . GLU B 1 63 ? 9.391 19.875 -3.9 1 82.69 63 GLU B CA 1
ATOM 1722 C C . GLU B 1 63 ? 10.383 19.188 -2.959 1 82.69 63 GLU B C 1
ATOM 1724 O O . GLU B 1 63 ? 11.586 19.469 -3.006 1 82.69 63 GLU B O 1
ATOM 1729 N N . LYS B 1 64 ? 9.852 18.406 -1.992 1 77.69 64 LYS B N 1
ATOM 1730 C CA . LYS B 1 64 ? 10.656 17.625 -1.063 1 77.69 64 LYS B CA 1
ATOM 1731 C C . LYS B 1 64 ? 10.625 16.141 -1.43 1 77.69 64 LYS B C 1
ATOM 1733 O O . LYS B 1 64 ? 9.641 15.656 -1.982 1 77.69 64 LYS B O 1
ATOM 1738 N N . PRO B 1 65 ? 11.75 15.539 -1.085 1 76.94 65 PRO B N 1
ATOM 1739 C CA . PRO B 1 65 ? 11.773 14.102 -1.368 1 76.94 65 PRO B CA 1
ATOM 1740 C C . PRO B 1 65 ? 10.883 13.305 -0.417 1 76.94 65 PRO B C 1
ATOM 1742 O O . PRO B 1 65 ? 10.789 13.633 0.767 1 76.94 65 PRO B O 1
ATOM 1745 N N . ILE B 1 66 ? 10.258 12.266 -0.876 1 74.5 66 ILE B N 1
ATOM 1746 C CA . ILE B 1 66 ? 9.336 11.406 -0.141 1 74.5 66 ILE B CA 1
ATOM 1747 C C . ILE B 1 66 ? 10.117 10.453 0.752 1 74.5 66 ILE B C 1
ATOM 1749 O O . ILE B 1 66 ? 9.703 10.156 1.874 1 74.5 66 ILE B O 1
ATOM 1753 N N . ASP B 1 67 ? 11.281 9.977 0.415 1 71 67 ASP B N 1
ATOM 1754 C CA . ASP B 1 67 ? 11.992 8.867 1.034 1 71 67 ASP B CA 1
ATOM 1755 C C . ASP B 1 67 ? 12.641 9.289 2.352 1 71 67 ASP B C 1
ATOM 1757 O O . ASP B 1 67 ? 12.914 8.453 3.213 1 71 67 ASP B O 1
ATOM 1761 N N . ASP B 1 68 ? 12.867 10.523 2.543 1 76.88 68 ASP B N 1
ATOM 1762 C CA . ASP B 1 68 ? 13.5 10.961 3.785 1 76.88 68 ASP B CA 1
ATOM 1763 C C . ASP B 1 68 ? 12.695 12.078 4.453 1 76.88 68 ASP B C 1
ATOM 1765 O O . ASP B 1 68 ? 13.258 12.93 5.137 1 76.88 68 ASP B O 1
ATOM 1769 N N . VAL B 1 69 ? 11.484 11.945 4.34 1 84 69 VAL B N 1
ATOM 1770 C CA . VAL B 1 69 ? 10.664 13.055 4.82 1 84 69 VAL B CA 1
ATOM 1771 C C . VAL B 1 69 ? 10.516 12.961 6.34 1 84 69 VAL B C 1
ATOM 1773 O O . VAL B 1 69 ? 10.391 11.867 6.891 1 84 69 VAL B O 1
ATOM 1776 N N . ASP B 1 70 ? 10.664 14.023 6.988 1 92.94 70 ASP B N 1
ATOM 1777 C CA . ASP B 1 70 ? 10.352 14.25 8.398 1 92.94 70 ASP B CA 1
ATOM 1778 C C . ASP B 1 70 ? 9.477 15.484 8.578 1 92.94 70 ASP B C 1
ATOM 1780 O O . ASP B 1 70 ? 9.938 16.609 8.398 1 92.94 70 ASP B O 1
ATOM 1784 N N . TYR B 1 71 ? 8.234 15.234 8.977 1 95.12 71 TYR B N 1
ATOM 1785 C CA . TYR B 1 71 ? 7.293 16.344 9.086 1 95.12 71 TYR B CA 1
ATOM 1786 C C . TYR B 1 71 ? 7.801 17.391 10.078 1 95.12 71 TYR B C 1
ATOM 1788 O O . TYR B 1 71 ? 7.461 18.562 9.961 1 95.12 71 TYR B O 1
ATOM 1796 N N . LYS B 1 72 ? 8.688 17.078 11.016 1 94.94 72 LYS B N 1
ATOM 1797 C CA . LYS B 1 72 ? 9.219 17.984 12.031 1 94.94 72 LYS B CA 1
ATOM 1798 C C . LYS B 1 72 ? 10.195 18.984 11.406 1 94.94 72 LYS B C 1
ATOM 1800 O O . LYS B 1 72 ? 10.359 20.094 11.914 1 94.94 72 LYS B O 1
ATOM 1805 N N . SER B 1 73 ? 10.766 18.578 10.344 1 93.56 73 SER B N 1
ATOM 1806 C CA . SER B 1 73 ? 11.781 19.391 9.703 1 93.56 73 SER B CA 1
ATOM 1807 C C . SER B 1 73 ? 11.164 20.359 8.703 1 93.56 73 SER B C 1
ATOM 1809 O O . SER B 1 73 ? 11.844 21.25 8.188 1 93.56 73 SER B O 1
ATOM 1811 N N . ILE B 1 74 ? 9.883 20.281 8.438 1 93.94 74 ILE B N 1
ATOM 1812 C CA . ILE B 1 74 ? 9.203 21.172 7.504 1 93.94 74 ILE B CA 1
ATOM 1813 C C . ILE B 1 74 ? 8.938 22.516 8.172 1 93.94 74 ILE B C 1
ATOM 1815 O O . ILE B 1 74 ? 8.328 22.578 9.242 1 93.94 74 ILE B O 1
ATOM 1819 N N . ASN B 1 75 ? 9.484 23.531 7.578 1 95.12 75 ASN B N 1
ATOM 1820 C CA . ASN B 1 75 ? 9.242 24.906 8.023 1 95.12 75 ASN B CA 1
ATOM 1821 C C . ASN B 1 75 ? 8.367 25.672 7.031 1 95.12 75 ASN B C 1
ATOM 1823 O O . ASN B 1 75 ? 8.883 26.312 6.113 1 95.12 75 ASN B O 1
ATOM 1827 N N . PRO B 1 76 ? 7.008 25.719 7.273 1 96.69 76 PRO B N 1
ATOM 1828 C CA . PRO B 1 76 ? 6.09 26.328 6.305 1 96.69 76 PRO B CA 1
ATOM 1829 C C . PRO B 1 76 ? 6.449 27.766 5.973 1 96.69 76 PRO B C 1
ATOM 1831 O O . PRO B 1 76 ? 6.336 28.188 4.816 1 96.69 76 PRO B O 1
ATOM 1834 N N . GLU B 1 77 ? 7.023 28.484 6.895 1 94.38 77 GLU B N 1
ATOM 1835 C CA . GLU B 1 77 ? 7.285 29.906 6.738 1 94.38 77 GLU B CA 1
ATOM 1836 C C . GLU B 1 77 ? 8.477 30.156 5.82 1 94.38 77 GLU B C 1
ATOM 1838 O O . GLU B 1 77 ? 8.703 31.281 5.375 1 94.38 77 GLU B O 1
ATOM 1843 N N . SER B 1 78 ? 9.219 29.125 5.531 1 94.56 78 SER B N 1
ATOM 1844 C CA . SER B 1 78 ? 10.406 29.266 4.688 1 94.56 78 SER B CA 1
ATOM 1845 C C . SER B 1 78 ? 10.031 29.281 3.209 1 94.56 78 SER B C 1
ATOM 1847 O O . SER B 1 78 ? 10.852 29.609 2.357 1 94.56 78 SER B O 1
ATOM 1849 N N . PHE B 1 79 ? 8.758 28.953 2.918 1 94.5 79 PHE B N 1
ATOM 1850 C CA . PHE B 1 79 ? 8.328 28.922 1.524 1 94.5 79 PHE B CA 1
ATOM 1851 C C . PHE B 1 79 ? 7.926 30.312 1.052 1 94.5 79 PHE B C 1
ATOM 1853 O O . PHE B 1 79 ? 7.496 31.156 1.852 1 94.5 79 PHE B O 1
ATOM 1860 N N . GLY B 1 80 ? 8.047 30.625 -0.201 1 87.44 80 GLY B N 1
ATOM 1861 C CA . GLY B 1 80 ? 7.93 31.984 -0.723 1 87.44 80 GLY B CA 1
ATOM 1862 C C . GLY B 1 80 ? 6.539 32.312 -1.24 1 87.44 80 GLY B C 1
ATOM 1863 O O . GLY B 1 80 ? 6.23 33.469 -1.523 1 87.44 80 GLY B O 1
ATOM 1864 N N . ASN B 1 81 ? 5.727 31.328 -1.463 1 94.31 81 ASN B N 1
ATOM 1865 C CA . ASN B 1 81 ? 4.398 31.609 -1.992 1 94.31 81 ASN B CA 1
ATOM 1866 C C . ASN B 1 81 ? 3.303 31.016 -1.114 1 94.31 81 ASN B C 1
ATOM 1868 O O . ASN B 1 81 ? 3.541 30.031 -0.404 1 94.31 81 ASN B O 1
ATOM 1872 N N . ALA B 1 82 ? 2.105 31.562 -1.183 1 96.12 82 ALA B N 1
ATOM 1873 C CA . ALA B 1 82 ? 0.978 31.234 -0.315 1 96.12 82 ALA B CA 1
ATOM 1874 C C . ALA B 1 82 ? 0.557 29.781 -0.493 1 96.12 82 ALA B C 1
ATOM 1876 O O . ALA B 1 82 ? 0.155 29.125 0.469 1 96.12 82 ALA B O 1
ATOM 1877 N N . GLU B 1 83 ? 0.681 29.297 -1.741 1 96.12 83 GLU B N 1
ATOM 1878 C CA . GLU B 1 83 ? 0.29 27.922 -2.035 1 96.12 83 GLU B CA 1
ATOM 1879 C C . GLU B 1 83 ? 1.174 26.922 -1.29 1 96.12 83 GLU B C 1
ATOM 1881 O O . GLU B 1 83 ? 0.67 26.031 -0.598 1 96.12 83 GLU B O 1
ATOM 1886 N N . ASN B 1 84 ? 2.461 27.094 -1.471 1 97.12 84 ASN B N 1
ATOM 1887 C CA . ASN B 1 84 ? 3.398 26.188 -0.828 1 97.12 84 ASN B CA 1
ATOM 1888 C C . ASN B 1 84 ? 3.324 26.281 0.693 1 97.12 84 ASN B C 1
ATOM 1890 O O . ASN B 1 84 ? 3.434 25.281 1.392 1 97.12 84 ASN B O 1
ATOM 1894 N N . ILE B 1 85 ? 3.127 27.453 1.229 1 97.5 85 ILE B N 1
ATOM 1895 C CA . ILE B 1 85 ? 3.002 27.672 2.666 1 97.5 85 ILE B CA 1
ATOM 1896 C C . ILE B 1 85 ? 1.778 26.922 3.193 1 97.5 85 ILE B C 1
ATOM 1898 O O . ILE B 1 85 ? 1.864 26.203 4.191 1 97.5 85 ILE B O 1
ATOM 1902 N N . ALA B 1 86 ? 0.67 27.062 2.529 1 97.56 86 ALA B N 1
ATOM 1903 C CA . ALA B 1 86 ? -0.574 26.406 2.936 1 97.56 86 ALA B CA 1
ATOM 1904 C C . ALA B 1 86 ? -0.431 24.891 2.926 1 97.56 86 ALA B C 1
ATOM 1906 O O . ALA B 1 86 ? -0.829 24.219 3.881 1 97.56 86 ALA B O 1
ATOM 1907 N N . TYR B 1 87 ? 0.172 24.344 1.868 1 97.38 87 TYR B N 1
ATOM 1908 C CA . TYR B 1 87 ? 0.383 22.906 1.799 1 97.38 87 TYR B CA 1
ATOM 1909 C C . TYR B 1 87 ? 1.351 22.438 2.881 1 97.38 87 TYR B C 1
ATOM 1911 O O . TYR B 1 87 ? 1.188 21.359 3.445 1 97.38 87 TYR B O 1
ATOM 1919 N N . ALA B 1 88 ? 2.41 23.172 3.115 1 97.25 88 ALA B N 1
ATOM 1920 C CA . ALA B 1 88 ? 3.383 22.828 4.148 1 97.25 88 ALA B CA 1
ATOM 1921 C C . ALA B 1 88 ? 2.721 22.75 5.523 1 97.25 88 ALA B C 1
ATOM 1923 O O . ALA B 1 88 ? 2.965 21.812 6.289 1 97.25 88 ALA B O 1
ATOM 1924 N N . PHE B 1 89 ? 1.892 23.719 5.848 1 98.25 89 PHE B N 1
ATOM 1925 C CA . PHE B 1 89 ? 1.179 23.703 7.117 1 98.25 89 PHE B CA 1
ATOM 1926 C C . PHE B 1 89 ? 0.23 22.516 7.195 1 98.25 89 PHE B C 1
ATOM 1928 O O . PHE B 1 89 ? 0.183 21.812 8.211 1 98.25 89 PHE B O 1
ATOM 1935 N N . LEU B 1 90 ? -0.523 22.344 6.141 1 98.06 90 LEU B N 1
ATOM 1936 C CA . LEU B 1 90 ? -1.484 21.234 6.148 1 98.06 90 LEU B CA 1
ATOM 1937 C C . LEU B 1 90 ? -0.782 19.906 6.348 1 98.06 90 LEU B C 1
ATOM 1939 O O . LEU B 1 90 ? -1.232 19.078 7.145 1 98.06 90 LEU B O 1
ATOM 1943 N N . TYR B 1 91 ? 0.324 19.594 5.621 1 97.19 91 TYR B N 1
ATOM 1944 C CA . TYR B 1 91 ? 1.123 18.391 5.797 1 97.19 91 TYR B CA 1
ATOM 1945 C C . TYR B 1 91 ? 1.609 18.266 7.234 1 97.19 91 TYR B C 1
ATOM 1947 O O . TYR B 1 91 ? 1.503 17.188 7.84 1 97.19 91 TYR B O 1
ATOM 1955 N N . LYS B 1 92 ? 2.152 19.328 7.77 1 97.38 92 LYS B N 1
ATOM 1956 C CA . LYS B 1 92 ? 2.73 19.328 9.109 1 97.38 92 LYS B CA 1
ATOM 1957 C C . LYS B 1 92 ? 1.659 19.109 10.172 1 97.38 92 LYS B C 1
ATOM 1959 O O . LYS B 1 92 ? 1.859 18.328 11.109 1 97.38 92 LYS B O 1
ATOM 1964 N N . HIS B 1 93 ? 0.525 19.797 10.102 1 97.94 93 HIS B N 1
ATOM 1965 C CA . HIS B 1 93 ? -0.553 19.656 11.07 1 97.94 93 HIS B CA 1
ATOM 1966 C C . HIS B 1 93 ? -1.112 18.234 11.062 1 97.94 93 HIS B C 1
ATOM 1968 O O . HIS B 1 93 ? -1.263 17.609 12.117 1 97.94 93 HIS B O 1
ATOM 1974 N N . LEU B 1 94 ? -1.369 17.75 9.82 1 97.69 94 LEU B N 1
ATOM 1975 C CA . LEU B 1 94 ? -1.885 16.391 9.68 1 97.69 94 LEU B CA 1
ATOM 1976 C C . LEU B 1 94 ? -0.878 15.375 10.195 1 97.69 94 LEU B C 1
ATOM 1978 O O . LEU B 1 94 ? -1.242 14.461 10.945 1 97.69 94 LEU B O 1
ATOM 1982 N N . SER B 1 95 ? 0.354 15.508 9.844 1 97.06 95 SER B N 1
ATOM 1983 C CA . SER B 1 95 ? 1.406 14.578 10.242 1 97.06 95 SER B CA 1
ATOM 1984 C C . SER B 1 95 ? 1.647 14.633 11.75 1 97.06 95 SER B C 1
ATOM 1986 O O . SER B 1 95 ? 1.862 13.594 12.383 1 97.06 95 SER B O 1
ATOM 1988 N N . THR B 1 96 ? 1.598 15.82 12.344 1 96.19 96 THR B N 1
ATOM 1989 C CA . THR B 1 96 ? 1.782 15.969 13.781 1 96.19 96 THR B CA 1
ATOM 1990 C C . THR B 1 96 ? 0.69 15.227 14.547 1 96.19 96 THR B C 1
ATOM 1992 O O . THR B 1 96 ? 0.979 14.477 15.477 1 96.19 96 THR B O 1
ATOM 1995 N N . TRP B 1 97 ? -0.534 15.43 14.141 1 95.88 97 TRP B N 1
ATOM 1996 C CA . TRP B 1 97 ? -1.642 14.75 14.805 1 95.88 97 TRP B CA 1
ATOM 1997 C C . TRP B 1 97 ? -1.482 13.234 14.711 1 95.88 97 TRP B C 1
ATOM 1999 O O . TRP B 1 97 ? -1.601 12.531 15.719 1 95.88 97 TRP B O 1
ATOM 2009 N N . LEU B 1 98 ? -1.196 12.75 13.492 1 94.62 98 LEU B N 1
ATOM 2010 C CA . LEU B 1 98 ? -1.127 11.312 13.266 1 94.62 98 LEU B CA 1
ATOM 2011 C C . LEU B 1 98 ? 0.07 10.703 13.992 1 94.62 98 LEU B C 1
ATOM 2013 O O . LEU B 1 98 ? 0.009 9.562 14.453 1 94.62 98 LEU B O 1
ATOM 2017 N N . ALA B 1 99 ? 1.129 11.484 14.148 1 93.62 99 ALA B N 1
ATOM 2018 C CA . ALA B 1 99 ? 2.365 10.961 14.719 1 93.62 99 ALA B CA 1
ATOM 2019 C C . ALA B 1 99 ? 2.367 11.094 16.234 1 93.62 99 ALA B C 1
ATOM 2021 O O . ALA B 1 99 ? 2.928 10.258 16.953 1 93.62 99 ALA B O 1
ATOM 2022 N N . GLU B 1 100 ? 1.685 12.219 16.719 1 92.12 100 GLU B N 1
ATOM 2023 C CA . GLU B 1 100 ? 1.924 12.57 18.109 1 92.12 100 GLU B CA 1
ATOM 2024 C C . GLU B 1 100 ? 0.612 12.836 18.844 1 92.12 100 GLU B C 1
ATOM 2026 O O . GLU B 1 100 ? 0.581 12.883 20.078 1 92.12 100 GLU B O 1
ATOM 2031 N N . GLY B 1 101 ? -0.461 12.977 18.141 1 91.06 101 GLY B N 1
ATOM 2032 C CA . GLY B 1 101 ? -1.69 13.438 18.75 1 91.06 101 GLY B CA 1
ATOM 2033 C C . GLY B 1 101 ? -1.613 14.875 19.234 1 91.06 101 GLY B C 1
ATOM 2034 O O . GLY B 1 101 ? -1.09 15.742 18.516 1 91.06 101 GLY B O 1
ATOM 2035 N N . ASN B 1 102 ? -2.227 15.078 20.359 1 88.31 102 ASN B N 1
ATOM 2036 C CA . ASN B 1 102 ? -2.254 16.422 20.906 1 88.31 102 ASN B CA 1
ATOM 2037 C C . ASN B 1 102 ? -1.098 16.656 21.875 1 88.31 102 ASN B C 1
ATOM 2039 O O . ASN B 1 102 ? -1.254 17.359 22.875 1 88.31 102 ASN B O 1
ATOM 2043 N N . GLY B 1 103 ? -0.023 15.938 21.562 1 79.06 103 GLY B N 1
ATOM 2044 C CA . GLY B 1 103 ? 1.154 16.109 22.391 1 79.06 103 GLY B CA 1
ATOM 2045 C C . GLY B 1 103 ? 1.334 15 23.406 1 79.06 103 GLY B C 1
ATOM 2046 O O . GLY B 1 103 ? 0.649 13.977 23.344 1 79.06 103 GLY B O 1
ATOM 2047 N N . LYS B 1 104 ? 2.232 15.055 24.281 1 70.19 104 LYS B N 1
ATOM 2048 C CA . LYS B 1 104 ? 2.711 14.016 25.188 1 70.19 104 LYS B CA 1
ATOM 2049 C C . LYS B 1 104 ? 1.633 13.625 26.188 1 70.19 104 LYS B C 1
ATOM 2051 O O . LYS B 1 104 ? 1.571 12.469 26.625 1 70.19 104 LYS B O 1
ATOM 2056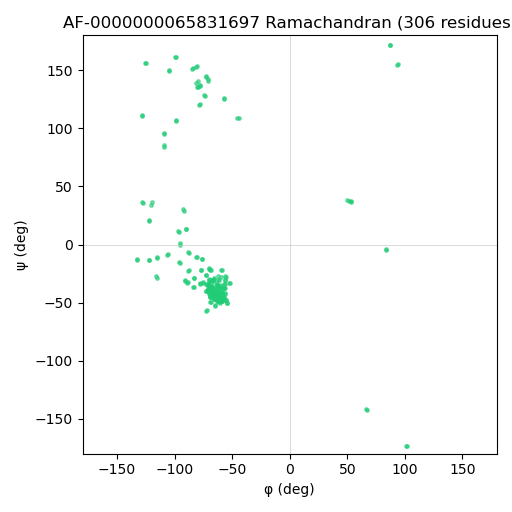 N N . ASP B 1 105 ? 0.834 14.523 26.531 1 69.19 105 ASP B N 1
ATOM 2057 C CA . ASP B 1 105 ? -0.142 14.234 27.578 1 69.19 105 ASP B CA 1
ATOM 2058 C C . ASP B 1 105 ? -1.484 13.82 26.984 1 69.19 105 ASP B C 1
ATOM 2060 O O . ASP B 1 105 ? -2.477 13.68 27.703 1 69.19 105 ASP B O 1
ATOM 2064 N N . SER B 1 106 ? -1.42 13.594 25.703 1 74.88 106 SER B N 1
ATOM 2065 C CA . SER B 1 106 ? -2.672 13.281 25.016 1 74.88 106 SER B CA 1
ATOM 2066 C C . SER B 1 106 ? -3.072 11.828 25.234 1 74.88 106 SER B C 1
ATOM 2068 O O . SER B 1 106 ? -2.213 10.953 25.344 1 74.88 106 SER B O 1
ATOM 2070 N N . ALA B 1 107 ? -4.281 11.664 25.406 1 72.5 107 ALA B N 1
ATOM 2071 C CA . ALA B 1 107 ? -4.816 10.305 25.453 1 72.5 107 ALA B CA 1
ATOM 2072 C C . ALA B 1 107 ? -4.578 9.578 24.125 1 72.5 107 ALA B C 1
ATOM 2074 O O . ALA B 1 107 ? -4.422 8.359 24.109 1 72.5 107 ALA B O 1
ATOM 2075 N N . PHE B 1 108 ? -4.508 10.391 23.125 1 76.69 108 PHE B N 1
ATOM 2076 C CA . PHE B 1 108 ? -4.172 9.898 21.797 1 76.69 108 PHE B CA 1
ATOM 2077 C C . PHE B 1 108 ? -2.699 10.133 21.484 1 76.69 108 PHE B C 1
ATOM 2079 O O . PHE B 1 108 ? -2.264 11.273 21.359 1 76.69 108 PHE B O 1
ATOM 2086 N N . SER B 1 109 ? -1.937 9.117 21.5 1 77.94 109 SER B N 1
ATOM 2087 C CA . SER B 1 109 ? -0.488 9.25 21.391 1 77.94 109 SER B CA 1
ATOM 2088 C C . SER B 1 109 ? -0.035 9.203 19.938 1 77.94 109 SER B C 1
ATOM 2090 O O . SER B 1 109 ? 1.16 9.094 19.656 1 77.94 109 SER B O 1
ATOM 2092 N N . GLY B 1 110 ? -0.925 9.328 19 1 84.06 110 GLY B N 1
ATOM 2093 C CA . GLY B 1 110 ? -0.57 9.203 17.594 1 84.06 110 GLY B CA 1
ATOM 2094 C C . GLY B 1 110 ? -0.602 7.77 17.094 1 84.06 110 GLY B C 1
ATOM 2095 O O . GLY B 1 110 ? -0.833 6.84 17.875 1 84.06 110 GLY B O 1
ATOM 2096 N N . LEU B 1 111 ? -0.455 7.688 15.859 1 85.38 111 LEU B N 1
ATOM 2097 C CA . LEU B 1 111 ? -0.617 6.375 15.242 1 85.38 111 LEU B CA 1
ATOM 2098 C C . LEU B 1 111 ? 0.696 5.898 14.633 1 85.38 111 LEU B C 1
ATOM 2100 O O . LEU B 1 111 ? 0.846 4.715 14.32 1 85.38 111 LEU B O 1
ATOM 2104 N N . THR B 1 112 ? 1.686 6.785 14.539 1 86.56 112 THR B N 1
ATOM 2105 C CA . THR B 1 112 ? 2.867 6.406 13.773 1 86.56 112 THR B CA 1
ATOM 2106 C C . THR B 1 112 ? 4.121 6.492 14.633 1 86.56 112 THR B C 1
ATOM 2108 O O . THR B 1 112 ? 5.227 6.688 14.117 1 86.56 112 THR B O 1
ATOM 2111 N N . ASN B 1 113 ? 3.957 6.473 15.961 1 81.69 113 ASN B N 1
ATOM 2112 C CA . ASN B 1 113 ? 5.043 6.406 16.938 1 81.69 113 ASN B CA 1
ATOM 2113 C C . ASN B 1 113 ? 6.074 7.508 16.703 1 81.69 113 ASN B C 1
ATOM 2115 O O . ASN B 1 113 ? 7.277 7.25 16.719 1 81.69 113 ASN B O 1
ATOM 2119 N N . GLY B 1 114 ? 5.555 8.664 16.312 1 88.69 114 GLY B N 1
ATOM 2120 C CA . GLY B 1 114 ? 6.426 9.812 16.141 1 88.69 114 GLY B CA 1
ATOM 2121 C C . GLY B 1 114 ? 7.109 9.852 14.789 1 88.69 114 GLY B C 1
ATOM 2122 O O . GLY B 1 114 ? 7.844 10.797 14.484 1 88.69 114 GLY B O 1
ATOM 2123 N N . GLU B 1 115 ? 6.918 8.812 13.961 1 89.75 115 GLU B N 1
ATOM 2124 C CA . GLU B 1 115 ? 7.453 8.781 12.602 1 89.75 115 GLU B CA 1
ATOM 2125 C C . GLU B 1 115 ? 6.562 9.57 11.641 1 89.75 115 GLU B C 1
ATOM 2127 O O . GLU B 1 115 ? 5.363 9.727 11.883 1 89.75 115 GLU B O 1
ATOM 2132 N N . ASP B 1 116 ? 7.215 10.039 10.617 1 94.38 116 ASP B N 1
ATOM 2133 C CA . ASP B 1 116 ? 6.418 10.664 9.57 1 94.38 116 ASP B CA 1
ATOM 2134 C C . ASP B 1 116 ? 5.371 9.695 9.023 1 94.38 116 ASP B C 1
ATOM 2136 O O . ASP B 1 116 ? 5.699 8.57 8.648 1 94.38 116 ASP B O 1
ATOM 2140 N N . PRO B 1 117 ? 4.152 10.164 9.07 1 91.94 117 PRO B N 1
ATOM 2141 C CA . PRO B 1 117 ? 3.078 9.242 8.68 1 91.94 117 PRO B CA 1
ATOM 2142 C C . PRO B 1 117 ? 3.271 8.672 7.277 1 91.94 117 PRO B C 1
ATOM 2144 O O . PRO B 1 117 ? 2.945 7.508 7.031 1 91.94 117 PRO B O 1
ATOM 2147 N N . LEU B 1 118 ? 3.783 9.492 6.32 1 90.62 118 LEU B N 1
ATOM 2148 C CA . LEU B 1 118 ? 4.02 8.969 4.98 1 90.62 118 LEU B CA 1
ATOM 2149 C C . LEU B 1 118 ? 5.062 7.852 5.008 1 90.62 118 LEU B C 1
ATOM 2151 O O . LEU B 1 118 ? 4.871 6.801 4.395 1 90.62 118 LEU B O 1
ATOM 2155 N N . LYS B 1 119 ? 6.098 8.094 5.684 1 86.81 119 LYS B N 1
ATOM 2156 C CA . LYS B 1 119 ? 7.129 7.07 5.832 1 86.81 119 LYS B CA 1
ATOM 2157 C C . LYS B 1 119 ? 6.57 5.82 6.504 1 86.81 119 LYS B C 1
ATOM 2159 O O . LYS B 1 119 ? 6.863 4.699 6.082 1 86.81 119 LYS B O 1
ATOM 2164 N N . TYR B 1 120 ? 5.848 6.055 7.582 1 84.31 120 TYR B N 1
ATOM 2165 C CA . TYR B 1 120 ? 5.23 4.965 8.328 1 84.31 120 TYR B CA 1
ATOM 2166 C C . TYR B 1 120 ? 4.367 4.102 7.414 1 84.31 120 TYR B C 1
ATOM 2168 O O . TYR B 1 120 ? 4.477 2.875 7.418 1 84.31 120 TYR B O 1
ATOM 2176 N N . ILE B 1 121 ? 3.492 4.738 6.652 1 81.5 121 ILE B N 1
ATOM 2177 C CA . ILE B 1 121 ? 2.572 4.051 5.754 1 81.5 121 ILE B CA 1
ATOM 2178 C C . ILE B 1 121 ? 3.359 3.289 4.691 1 81.5 121 ILE B C 1
ATOM 2180 O O . ILE B 1 121 ? 3.047 2.137 4.387 1 81.5 121 ILE B O 1
ATOM 2184 N N . MET B 1 122 ? 4.344 3.92 4.199 1 77.94 122 MET B N 1
ATOM 2185 C CA . MET B 1 122 ? 5.168 3.289 3.17 1 77.94 122 MET B CA 1
ATOM 2186 C C . MET B 1 122 ? 5.867 2.049 3.717 1 77.94 122 MET B C 1
ATOM 2188 O O . MET B 1 122 ? 5.938 1.021 3.043 1 77.94 122 MET B O 1
ATOM 2192 N N . GLU B 1 123 ? 6.367 2.227 4.918 1 74.56 123 GLU B N 1
ATOM 2193 C CA . GLU B 1 123 ? 7.098 1.123 5.535 1 74.56 123 GLU B CA 1
ATOM 2194 C C . GLU B 1 123 ? 6.16 -0.035 5.875 1 74.56 123 GLU B C 1
ATOM 2196 O O . GLU B 1 123 ? 6.527 -1.201 5.719 1 74.56 123 GLU B O 1
ATOM 2201 N N . LYS B 1 124 ? 5.051 0.352 6.559 1 70.81 124 LYS B N 1
ATOM 2202 C CA . LYS B 1 124 ? 4.105 -0.691 6.949 1 70.81 124 LYS B CA 1
ATOM 2203 C C . LYS B 1 124 ? 3.568 -1.431 5.727 1 70.81 124 LYS B C 1
ATOM 2205 O O . LYS B 1 124 ? 3.289 -2.629 5.793 1 70.81 124 LYS B O 1
ATOM 2210 N N . THR B 1 125 ? 3.311 -0.684 4.785 1 65.56 125 THR B N 1
ATOM 2211 C CA . THR B 1 125 ? 2.852 -1.288 3.539 1 65.56 125 THR B CA 1
ATOM 2212 C C . THR B 1 125 ? 3.988 -2.041 2.854 1 65.56 125 THR B C 1
ATOM 2214 O O . THR B 1 125 ? 3.787 -3.143 2.336 1 65.56 125 THR B O 1
ATOM 2217 N N . ALA B 1 126 ? 5.145 -1.49 3.115 1 64.38 126 ALA B N 1
ATOM 2218 C CA . ALA B 1 126 ? 6.277 -1.835 2.26 1 64.38 126 ALA B CA 1
ATOM 2219 C C . ALA B 1 126 ? 6.93 -3.139 2.711 1 64.38 126 ALA B C 1
ATOM 2221 O O . ALA B 1 126 ? 7.262 -3.992 1.884 1 64.38 126 ALA B O 1
ATOM 2222 N N . ILE B 1 127 ? 7 -3.387 4.078 1 62.94 127 ILE B N 1
ATOM 2223 C CA . ILE B 1 127 ? 7.895 -4.488 4.414 1 62.94 127 ILE B CA 1
ATOM 2224 C C . ILE B 1 127 ? 7.258 -5.812 4 1 62.94 127 ILE B C 1
ATOM 2226 O O . ILE B 1 127 ? 7.895 -6.629 3.326 1 62.94 127 ILE B O 1
ATOM 2230 N N . ASP B 1 128 ? 6.02 -6.074 4.527 1 69.5 128 ASP B N 1
ATOM 2231 C CA . ASP B 1 128 ? 5.348 -7.32 4.18 1 69.5 128 ASP B CA 1
ATOM 2232 C C . ASP B 1 128 ? 5.191 -7.453 2.666 1 69.5 128 ASP B C 1
ATOM 2234 O O . ASP B 1 128 ? 5.402 -8.531 2.109 1 69.5 128 ASP B O 1
ATOM 2238 N N . VAL B 1 129 ? 4.996 -6.328 2.102 1 75.31 129 VAL B N 1
ATOM 2239 C CA . VAL B 1 129 ? 4.805 -6.336 0.654 1 75.31 129 VAL B CA 1
ATOM 2240 C C . VAL B 1 129 ? 6.148 -6.555 -0.041 1 75.31 129 VAL B C 1
ATOM 2242 O O . VAL B 1 129 ? 6.234 -7.301 -1.02 1 75.31 129 VAL B O 1
ATOM 2245 N N . ALA B 1 130 ? 7.227 -6.02 0.603 1 75.69 130 ALA B N 1
ATOM 2246 C CA . ALA B 1 130 ? 8.562 -6.164 0.033 1 75.69 130 ALA B CA 1
ATOM 2247 C C . ALA B 1 130 ? 9.031 -7.617 0.102 1 75.69 130 ALA B C 1
ATOM 2249 O O . ALA B 1 130 ? 9.578 -8.148 -0.87 1 75.69 130 ALA B O 1
ATOM 2250 N N . ILE B 1 131 ? 8.797 -8.242 1.212 1 79.44 131 ILE B N 1
ATOM 2251 C CA . ILE B 1 131 ? 9.195 -9.633 1.392 1 79.44 131 ILE B CA 1
ATOM 2252 C C . ILE B 1 131 ? 8.414 -10.523 0.43 1 79.44 131 ILE B C 1
ATOM 2254 O O . ILE B 1 131 ? 8.992 -11.375 -0.246 1 79.44 131 ILE B O 1
ATOM 2258 N N . SER B 1 132 ? 7.078 -10.258 0.407 1 87 132 SER B N 1
ATOM 2259 C CA . SER B 1 132 ? 6.246 -11.016 -0.525 1 87 132 SER B CA 1
ATOM 2260 C C . SER B 1 132 ? 6.676 -10.766 -1.969 1 87 132 SER B C 1
ATOM 2262 O O . SER B 1 132 ? 6.668 -11.688 -2.789 1 87 132 SER B O 1
ATOM 2264 N N . THR B 1 133 ? 7.066 -9.523 -2.291 1 85.06 133 THR B N 1
ATOM 2265 C CA . THR B 1 133 ? 7.516 -9.164 -3.633 1 85.06 133 THR B CA 1
ATOM 2266 C C . THR B 1 133 ? 8.812 -9.891 -3.977 1 85.06 133 THR B C 1
ATOM 2268 O O . THR B 1 133 ? 8.938 -10.484 -5.047 1 85.06 133 THR B O 1
ATOM 2271 N N . GLU B 1 134 ? 9.766 -9.891 -3.043 1 86.62 134 GLU B N 1
ATOM 2272 C CA . GLU B 1 134 ? 11.039 -10.578 -3.256 1 86.62 134 GLU B CA 1
ATOM 2273 C C . GLU B 1 134 ? 10.836 -12.07 -3.467 1 86.62 134 GLU B C 1
ATOM 2275 O O . GLU B 1 134 ? 11.453 -12.672 -4.352 1 86.62 134 GLU B O 1
ATOM 2280 N N . GLU B 1 135 ? 10.008 -12.656 -2.645 1 91.81 135 GLU B N 1
ATOM 2281 C CA . GLU B 1 135 ? 9.734 -14.086 -2.773 1 91.81 135 GLU B CA 1
ATOM 2282 C C . GLU B 1 135 ? 9 -14.391 -4.074 1 91.81 135 GLU B C 1
ATOM 2284 O O . GLU B 1 135 ? 9.273 -15.398 -4.73 1 91.81 135 GLU B O 1
ATOM 2289 N N . ALA B 1 136 ? 8.039 -13.539 -4.473 1 94.31 136 ALA B N 1
ATOM 2290 C CA . ALA B 1 136 ? 7.336 -13.695 -5.746 1 94.31 136 ALA B CA 1
ATOM 2291 C C . ALA B 1 136 ? 8.312 -13.664 -6.914 1 94.31 136 ALA B C 1
ATOM 2293 O O . ALA B 1 136 ? 8.234 -14.5 -7.82 1 94.31 136 ALA B O 1
ATOM 2294 N N . LEU B 1 137 ? 9.266 -12.727 -6.844 1 92.25 137 LEU B N 1
ATOM 2295 C CA . LEU B 1 137 ? 10.258 -12.617 -7.902 1 92.25 137 LEU B CA 1
ATOM 2296 C C . LEU B 1 137 ? 11.141 -13.859 -7.949 1 92.25 137 LEU B C 1
ATOM 2298 O O . LEU B 1 137 ? 11.438 -14.375 -9.031 1 92.25 137 LEU B O 1
ATOM 2302 N N . SER B 1 138 ? 11.547 -14.367 -6.77 1 92.44 138 SER B N 1
ATOM 2303 C CA . SER B 1 138 ? 12.406 -15.539 -6.699 1 92.44 138 SER B CA 1
ATOM 2304 C C . SER B 1 138 ? 11.727 -16.766 -7.293 1 92.44 138 SER B C 1
ATOM 2306 O O . SER B 1 138 ? 12.312 -17.484 -8.109 1 92.44 138 SER B O 1
ATOM 2308 N N . ILE B 1 139 ? 10.469 -17.016 -6.934 1 95.25 139 ILE B N 1
ATOM 2309 C CA . ILE B 1 139 ? 9.789 -18.203 -7.438 1 95.25 139 ILE B CA 1
ATOM 2310 C C . ILE B 1 139 ? 9.508 -18.031 -8.93 1 95.25 139 ILE B C 1
ATOM 2312 O O . ILE B 1 139 ? 9.586 -19 -9.688 1 95.25 139 ILE B O 1
ATOM 2316 N N . LEU B 1 140 ? 9.156 -16.828 -9.391 1 96.88 140 LEU B N 1
ATOM 2317 C CA . LEU B 1 140 ? 8.883 -16.594 -10.805 1 96.88 140 LEU B CA 1
ATOM 2318 C C . LEU B 1 140 ? 10.133 -16.812 -11.641 1 96.88 140 LEU B C 1
ATOM 2320 O O . LEU B 1 140 ? 10.047 -17.281 -12.789 1 96.88 140 LEU B O 1
ATOM 2324 N N . ASN B 1 141 ? 11.297 -16.5 -11.086 1 95.31 141 ASN B N 1
ATOM 2325 C CA . ASN B 1 141 ? 12.547 -16.766 -11.789 1 95.31 141 ASN B CA 1
ATOM 2326 C C . ASN B 1 141 ? 12.727 -18.25 -12.062 1 95.31 141 ASN B C 1
ATOM 2328 O O . ASN B 1 141 ? 13.164 -18.641 -13.148 1 95.31 141 ASN B O 1
ATOM 2332 N N . TRP B 1 142 ? 12.414 -19.062 -11.156 1 95.75 142 TRP B N 1
ATOM 2333 C CA . TRP B 1 142 ? 12.484 -20.5 -11.344 1 95.75 142 TRP B CA 1
ATOM 2334 C C . TRP B 1 142 ? 11.414 -20.969 -12.328 1 95.75 142 TRP B C 1
ATOM 2336 O O . TRP B 1 142 ? 11.688 -21.797 -13.203 1 95.75 142 TRP B O 1
ATOM 2346 N N . ILE B 1 143 ? 10.164 -20.469 -12.172 1 97.75 143 ILE B N 1
ATOM 2347 C CA . ILE B 1 143 ? 9.07 -20.859 -13.055 1 97.75 143 ILE B CA 1
ATOM 2348 C C . ILE B 1 143 ? 9.422 -20.484 -14.5 1 97.75 143 ILE B C 1
ATOM 2350 O O . ILE B 1 143 ? 9.258 -21.297 -15.414 1 97.75 143 ILE B O 1
ATOM 2354 N N . LYS B 1 144 ? 9.93 -19.25 -14.602 1 96.69 144 LYS B N 1
ATOM 2355 C CA . LYS B 1 144 ? 10.32 -18.781 -15.93 1 96.69 144 LYS B CA 1
ATOM 2356 C C . LYS B 1 144 ? 11.391 -19.672 -16.531 1 96.69 144 LYS B C 1
ATOM 2358 O O . LYS B 1 144 ? 11.336 -20 -17.719 1 96.69 144 LYS B O 1
ATOM 2363 N N . LYS B 1 145 ? 12.383 -20.062 -15.844 1 96.75 145 LYS B N 1
ATOM 2364 C CA . LYS B 1 145 ? 13.484 -20.891 -16.312 1 96.75 145 LYS B CA 1
ATOM 2365 C C . LYS B 1 145 ? 12.977 -22.266 -16.766 1 96.75 145 LYS B C 1
ATOM 2367 O O . LYS B 1 145 ? 13.32 -22.734 -17.844 1 96.75 145 LYS B O 1
ATOM 2372 N N . PHE B 1 146 ? 12.148 -22.875 -15.977 1 97.75 146 PHE B N 1
ATOM 2373 C CA . PHE B 1 146 ? 11.617 -24.188 -16.328 1 97.75 146 PHE B CA 1
ATOM 2374 C C . PHE B 1 146 ? 10.625 -24.094 -17.484 1 97.75 146 PHE B C 1
ATOM 2376 O O . PHE B 1 146 ? 10.562 -24.969 -18.344 1 97.75 146 PHE B O 1
ATOM 2383 N N . ALA B 1 147 ? 9.766 -23.016 -17.453 1 97.31 147 ALA B N 1
ATOM 2384 C CA . ALA B 1 147 ? 8.82 -22.812 -18.562 1 97.31 147 ALA B CA 1
ATOM 2385 C C . ALA B 1 147 ? 9.547 -22.703 -19.891 1 97.31 147 ALA B C 1
ATOM 2387 O O . ALA B 1 147 ? 9.156 -23.328 -20.875 1 97.31 147 ALA B O 1
ATOM 2388 N N . LYS B 1 148 ? 10.617 -21.922 -19.922 1 95.75 148 LYS B N 1
ATOM 2389 C CA . LYS B 1 148 ? 11.414 -21.719 -21.141 1 95.75 148 LYS B CA 1
ATOM 2390 C C . LYS B 1 148 ? 12.047 -23.031 -21.594 1 95.75 148 LYS B C 1
ATOM 2392 O O . LYS B 1 148 ? 12.141 -23.297 -22.797 1 95.75 148 LYS B O 1
ATOM 2397 N N . ALA B 1 149 ? 12.43 -23.891 -20.703 1 96 149 ALA B N 1
ATOM 2398 C CA . ALA B 1 149 ? 13.141 -25.125 -21.016 1 96 149 ALA B CA 1
ATOM 2399 C C . ALA B 1 149 ? 12.18 -26.234 -21.422 1 96 149 ALA B C 1
ATOM 2401 O O . ALA B 1 149 ? 12.516 -27.094 -22.234 1 96 149 ALA B O 1
ATOM 2402 N N . MET B 1 150 ? 10.93 -26.203 -20.906 1 96.69 150 MET B N 1
ATOM 2403 C CA . MET B 1 150 ? 10.109 -27.406 -20.984 1 96.69 150 MET B CA 1
ATOM 2404 C C . MET B 1 150 ? 8.875 -27.172 -21.859 1 96.69 150 MET B C 1
ATOM 2406 O O . MET B 1 150 ? 8.266 -28.125 -22.344 1 96.69 150 MET B O 1
ATOM 2410 N N . LEU B 1 151 ? 8.43 -25.891 -21.922 1 95.75 151 LEU B N 1
ATOM 2411 C CA . LEU B 1 151 ? 7.18 -25.609 -22.609 1 95.75 151 LEU B CA 1
ATOM 2412 C C . LEU B 1 151 ? 7.445 -25.078 -24.016 1 95.75 151 LEU B C 1
ATOM 2414 O O . LEU B 1 151 ? 8.555 -24.625 -24.312 1 95.75 151 LEU B O 1
ATOM 2418 N N . GLU B 1 152 ? 6.422 -25.156 -24.828 1 84.94 152 GLU B N 1
ATOM 2419 C CA . GLU B 1 152 ? 6.5 -24.609 -26.18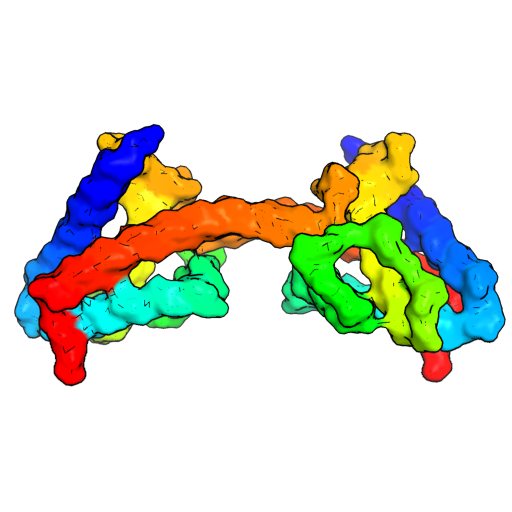8 1 84.94 152 GLU B CA 1
ATOM 2420 C C . GLU B 1 152 ? 6.523 -23.078 -26.172 1 84.94 152 GLU B C 1
ATOM 2422 O O . GLU B 1 152 ? 5.945 -22.469 -25.266 1 84.94 152 GLU B O 1
ATOM 2427 N N . GLU B 1 153 ? 7.324 -22.469 -27.047 1 78.5 153 GLU B N 1
ATOM 2428 C CA . GLU B 1 153 ? 7.344 -21.016 -27.156 1 78.5 153 GLU B CA 1
ATOM 2429 C C . GLU B 1 153 ? 6.145 -20.5 -27.953 1 78.5 153 GLU B C 1
ATOM 2431 O O . GLU B 1 153 ? 5.594 -21.234 -28.781 1 78.5 153 GLU B O 1
ATOM 2436 N N . GLU B 1 154 ? 5.484 -19.344 -27.391 1 68.44 154 GLU B N 1
ATOM 2437 C CA . GLU B 1 154 ? 4.391 -18.766 -28.172 1 68.44 154 GLU B CA 1
ATOM 2438 C C . GLU B 1 154 ? 4.758 -18.656 -29.641 1 68.44 154 GLU B C 1
ATOM 2440 O O . GLU B 1 154 ? 5.879 -18.266 -29.984 1 68.44 154 GLU B O 1
ATOM 2445 N N . LEU B 1 155 ? 4.129 -19.5 -30.5 1 52.44 155 LEU B N 1
ATOM 2446 C CA . LEU B 1 155 ? 4.293 -19.297 -31.938 1 52.44 155 LEU B CA 1
ATOM 2447 C C . LEU B 1 155 ? 3.908 -17.875 -32.344 1 52.44 155 LEU B C 1
ATOM 2449 O O . LEU B 1 155 ? 3.047 -17.266 -31.703 1 52.44 155 LEU B O 1
#

Sequence (310 aa):
MDIREIEQERASFAFKVVSDIKDKYSQNKKVQGKYSSYAEKAPTIILNNGLGATLAFFLSKLEKPIDDVDYKSINPESFGNAENIAYAFLYKHLSTWLAEGNGKDSAFSGLTNGEDPLKYIMEKTAIDVAISTEEALSILNWIKKFAKAMLEEELMDIREIEQERASFAFKVVSDIKDKYSQNKKVQGKYSSYAEKAPTIILNNGLGATLAFFLSKLEKPIDDVDYKSINPESFGNAENIAYAFLYKHLSTWLAEGNGKDSAFSGLTNGEDPLKYIMEKTAIDVAISTEEALSILNWIKKFAKAMLEEEL

Solvent-accessible surface area (backbone atoms only — not comparable to full-atom values): 16010 Å² total; per-residue (Å²): 136,58,70,69,57,53,52,50,44,38,44,52,46,24,47,50,58,44,49,50,51,40,64,77,32,67,86,40,52,60,33,34,3,42,32,32,53,49,41,59,46,44,54,57,45,28,76,76,59,33,51,60,54,39,52,50,50,42,34,55,65,62,74,49,68,73,91,75,53,47,52,85,74,61,57,37,83,76,46,92,46,42,64,42,23,20,35,40,43,50,48,32,55,54,31,41,36,44,8,31,30,70,38,90,85,31,91,47,55,38,77,33,81,67,35,31,44,58,52,42,48,49,47,56,35,34,49,67,43,45,52,52,36,52,50,51,43,54,42,39,52,37,33,25,54,44,24,67,74,70,36,50,69,62,126,132,60,69,68,56,55,52,51,43,37,44,51,45,24,47,51,57,44,50,49,50,40,65,77,32,67,86,40,52,60,33,34,4,42,31,33,53,49,40,59,46,44,54,58,45,28,76,75,59,34,50,60,53,41,50,50,50,41,34,55,64,62,76,49,67,73,91,75,54,47,53,85,75,62,57,36,83,76,46,93,45,42,66,43,24,22,37,41,44,51,49,32,55,53,31,40,37,42,7,30,29,68,39,91,84,29,90,48,55,36,78,34,82,65,34,31,43,57,50,42,46,48,47,57,34,34,50,66,42,44,54,52,37,51,51,51,42,54,44,39,51,38,33,26,54,44,21,65,75,69,37,50,71,63,125

InterPro domains:
  IPR010160 CRISPR-associated protein, Cmr5 [PF09701] (7-150)
  IPR010160 CRISPR-associated protein, Cmr5 [TIGR01881] (4-154)
  IPR023101 AF1862-like domain superfamily [G3DSA:1.10.520.30] (1-155)
  IPR023101 AF1862-like domain superfamily [SSF158568] (4-152)

Foldseek 3Di:
DDPVQLVVLVVVLVVVLLVVQCVVCVPPVLLNVLLVVCVVCLVVCCVVPNPLVSLVVLVVLLVDDLQ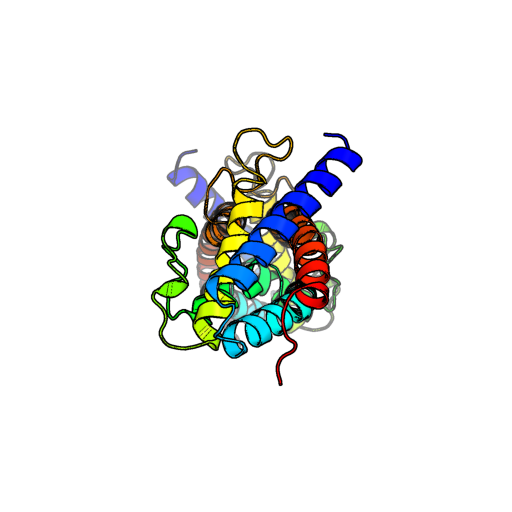DDQLVPQDLVPDDDSNNSSSNSVSNSVQCCQQQNSHDPGPDRHPQVNGRPNNSVCCVVPPVVVVVVVVVVVVVVVVVVCCVVPPDDDD/DDPVQLVVLVVVLVVVLLVVQCVVCVPPVLLNVLLVVCVVCLVVCCVVPNPLVSLVVLVVLLVDDLQDDQLVPQDLVPDDDSNNSSSNSVQNSVQCCQQQNSHDPGPDGHPQVNGRVNNSVCCVVPPVVVVVVVVVVVVVVVVVVVCVVPPDDDD

Secondary structure (DSSP, 8-state):
--HHHHHHHHHHHHHHHHHHHHHHTTT-HHHHHHHHHHHHHHHHHHHHH-HHHHHHHHHHHTT--STT--GGG--GGG-SSHHHHHHHHHHHHHHHHHHHTT-TT-S---SSTTS-HHHHHHHHHHHHHHHHHHHHHHHHHHHHHHHHHHSPP--/--HHHHHHHHHHHHHHHHHHHHHHTTT-HHHHHHHHHHHHHHHHHHHHH-HHHHHHHHHHHTT--STT--GGG--GGG-SSHHHHHHHHHHHHHHHHHHHTTSTT-S---SSTTS-HHHHHHHHHHHHHHHHHHHHHHHHHHHHHHHHHHSPP--

Radius of gyration: 24.83 Å; Cα contacts (8 Å, |Δi|>4): 434; chains: 2; bounding box: 36×73×60 Å

Organism: Archaeoglobus fulgidus (strain ATCC 49558 / DSM 4304 / JCM 9628 / NBRC 100126 / VC-16) (NCBI:txid224325)

pLDDT: mean 88.82, std 9.73, range [52.44, 98.38]

Nearest PDB structures (foldseek):
  3x1l-assembly1_G  TM=7.960E-01  e=2.273E-16  Archaeoglobus fulgidus DSM 4304
  3x1l-assembly1_F  TM=8.015E-01  e=3.361E-15  Archaeoglobus fulgidus DSM 4304
  3x1l-assembly1_G  TM=7.960E-01  e=1.289E-16  Archaeoglobus fulgidus DSM 4304
  3x1l-assembly1_F  TM=8.002E-01  e=1.495E-15  Archaeoglobus fulgidus DSM 4304
  7mu5-assembly1_C  TM=2.101E-01  e=5.435E+00  Homo sapiens